Protein AF-A0AAW6C5Z3-F1 (afdb_monomer_lite)

InterPro domains:
  IPR025389 Domain of unknown function DUF4300 [PF14133] (13-186)

Radius of gyration: 16.17 Å; chains: 1; bounding box: 44×42×40 Å

Secondary structure (DSSP, 8-state):
----EEPTTSPEE----HHHHHHHHHGGGEE------TT-GGGHHHHHHHHH-GGGPPPHHHHHHHHHHH--EE-TT--SHHHHHHHHHHHHHHTT-EE-GGGSEEEEEEEEEETTTTEEEEEEEEEEEEETTEEEEEEE-STTSPEEEEEESSHHHHHHHHHT-GGG---TTSPPPEEEETTEE----

Structure (mmCIF, N/CA/C/O backbone):
data_AF-A0AAW6C5Z3-F1
#
_entry.id   AF-A0AAW6C5Z3-F1
#
loop_
_atom_site.group_PDB
_atom_site.id
_atom_site.type_symbol
_atom_site.label_atom_id
_atom_site.label_alt_id
_atom_site.label_comp_id
_atom_site.label_asym_id
_atom_site.label_entity_id
_atom_site.label_seq_id
_atom_site.pdbx_PDB_ins_code
_atom_site.Cartn_x
_atom_site.Cartn_y
_atom_site.Cartn_z
_atom_site.occupancy
_atom_site.B_iso_or_equiv
_atom_site.auth_seq_id
_atom_site.auth_comp_id
_atom_site.auth_asym_id
_atom_site.auth_atom_id
_atom_site.pdbx_PDB_model_num
ATOM 1 N N . MET A 1 1 ? 11.605 -12.089 -1.948 1.00 34.19 1 MET A N 1
ATOM 2 C CA . MET A 1 1 ? 10.875 -13.335 -2.285 1.00 34.19 1 MET A CA 1
ATOM 3 C C . MET A 1 1 ? 10.567 -13.298 -3.781 1.00 34.19 1 MET A C 1
ATOM 5 O O . MET A 1 1 ? 10.132 -12.259 -4.246 1.00 34.19 1 MET A O 1
ATOM 9 N N . LEU A 1 2 ? 10.910 -14.333 -4.555 1.00 31.52 2 LEU A N 1
ATOM 10 C CA . LEU A 1 2 ? 10.803 -14.324 -6.027 1.00 31.52 2 LEU A CA 1
ATOM 11 C C . LEU A 1 2 ? 9.349 -14.582 -6.479 1.00 31.52 2 LEU A C 1
ATOM 13 O O . LEU A 1 2 ? 8.741 -15.562 -6.054 1.00 31.52 2 LEU A O 1
ATOM 17 N N . PHE A 1 3 ? 8.815 -13.702 -7.333 1.00 48.19 3 PHE A N 1
ATOM 18 C CA . PHE A 1 3 ? 7.404 -13.585 -7.748 1.00 48.19 3 PHE A CA 1
ATOM 19 C C . PHE A 1 3 ? 7.011 -14.475 -8.941 1.00 48.19 3 PHE A C 1
ATOM 21 O O . PHE A 1 3 ? 6.231 -14.065 -9.796 1.00 48.19 3 PHE A O 1
ATOM 28 N N . TYR A 1 4 ? 7.557 -15.685 -9.046 1.00 48.38 4 TYR A N 1
ATOM 29 C CA . TYR A 1 4 ? 7.376 -16.490 -10.253 1.00 48.38 4 TYR A CA 1
ATOM 30 C C . TYR A 1 4 ? 6.632 -17.799 -9.995 1.00 48.38 4 TYR A C 1
ATOM 32 O O . TYR A 1 4 ? 7.053 -18.607 -9.166 1.00 48.38 4 TYR A O 1
ATOM 40 N N . ALA A 1 5 ? 5.584 -18.056 -10.780 1.00 50.91 5 ALA A N 1
ATOM 41 C CA . ALA A 1 5 ? 5.008 -19.388 -10.936 1.00 50.91 5 ALA A CA 1
ATOM 42 C C . ALA A 1 5 ? 5.581 -20.031 -12.209 1.00 50.91 5 ALA A C 1
ATOM 44 O O . ALA A 1 5 ? 5.455 -19.483 -13.301 1.00 50.91 5 ALA A O 1
ATOM 45 N N . CYS A 1 6 ? 6.247 -21.181 -12.093 1.00 41.44 6 CYS A N 1
ATOM 46 C CA . CYS A 1 6 ? 6.782 -21.895 -13.256 1.00 41.44 6 CYS A CA 1
ATOM 47 C C . CYS A 1 6 ? 5.654 -22.650 -13.974 1.00 41.44 6 CYS A C 1
ATOM 49 O O . CYS A 1 6 ? 4.976 -23.488 -13.374 1.00 41.44 6 CYS A O 1
ATOM 51 N N . ARG A 1 7 ? 5.447 -22.361 -15.259 1.00 51.62 7 ARG A N 1
ATOM 52 C CA . ARG A 1 7 ? 4.532 -23.096 -16.132 1.00 51.62 7 ARG A CA 1
ATOM 53 C C . ARG A 1 7 ? 5.116 -24.465 -16.505 1.00 51.62 7 ARG A C 1
ATOM 55 O O . ARG A 1 7 ? 6.333 -24.647 -16.491 1.00 51.62 7 ARG A O 1
ATOM 62 N N . PRO A 1 8 ? 4.272 -25.427 -16.925 1.00 50.41 8 PRO A N 1
ATOM 63 C CA . PRO A 1 8 ? 4.729 -26.743 -17.382 1.00 50.41 8 PRO A CA 1
ATOM 64 C C . PRO A 1 8 ? 5.705 -26.709 -18.570 1.00 50.41 8 PRO A C 1
ATOM 66 O O . PRO A 1 8 ? 6.411 -27.685 -18.804 1.00 50.41 8 PRO A O 1
ATOM 69 N N . ASP A 1 9 ? 5.742 -25.606 -19.322 1.00 58.41 9 ASP A N 1
ATOM 70 C CA . ASP A 1 9 ? 6.653 -25.375 -20.449 1.00 58.41 9 ASP A CA 1
ATOM 71 C C . ASP A 1 9 ? 7.983 -24.707 -20.044 1.00 58.41 9 ASP A C 1
ATOM 73 O O . ASP A 1 9 ? 8.810 -24.410 -20.905 1.00 58.41 9 ASP A O 1
ATOM 77 N N . GLY A 1 10 ? 8.211 -24.486 -18.744 1.00 48.78 10 GLY A N 1
ATOM 78 C CA . GLY A 1 10 ? 9.425 -23.864 -18.212 1.00 48.78 10 GLY A CA 1
ATOM 79 C C . GLY A 1 10 ? 9.441 -22.336 -18.288 1.00 48.78 10 GLY A C 1
ATOM 80 O O . GLY A 1 10 ? 10.454 -21.732 -17.936 1.00 48.78 10 GLY A O 1
ATOM 81 N N . THR A 1 11 ? 8.350 -21.701 -18.730 1.00 52.75 11 THR A N 1
ATOM 82 C CA . THR A 1 11 ? 8.198 -20.240 -18.686 1.00 52.75 11 THR A CA 1
ATOM 83 C C . THR A 1 11 ? 7.679 -19.787 -17.325 1.00 52.75 11 THR A C 1
ATOM 85 O O . THR A 1 11 ? 6.935 -20.503 -16.660 1.00 52.75 11 THR A O 1
ATOM 88 N N . PHE A 1 12 ? 8.055 -18.593 -16.877 1.00 52.66 12 PHE A N 1
ATOM 89 C CA . PHE A 1 12 ? 7.500 -18.030 -15.650 1.00 52.66 12 PHE A CA 1
ATOM 90 C C . PHE A 1 12 ? 6.230 -17.237 -15.968 1.00 52.66 12 PHE A C 1
ATOM 92 O O . PHE A 1 12 ? 6.230 -16.367 -16.838 1.00 52.66 12 PHE A O 1
ATOM 99 N N . PHE A 1 13 ? 5.132 -17.551 -15.282 1.00 53.09 13 PHE A N 1
ATOM 100 C CA . PHE A 1 13 ? 3.935 -16.727 -15.285 1.00 53.09 13 PHE A CA 1
ATOM 101 C C . PHE A 1 13 ? 4.070 -15.676 -14.190 1.00 53.09 13 PHE A C 1
ATOM 103 O O . PHE A 1 13 ? 4.275 -16.003 -13.019 1.00 53.09 13 PHE A O 1
ATOM 110 N N . MET A 1 14 ? 3.981 -14.416 -14.597 1.00 59.78 14 MET A N 1
ATOM 111 C CA . MET A 1 14 ? 3.874 -13.297 -13.675 1.00 59.78 14 MET A CA 1
ATOM 112 C C . MET A 1 14 ? 2.409 -13.224 -13.260 1.00 59.78 14 MET A C 1
ATOM 114 O O . MET A 1 14 ? 1.557 -12.807 -14.040 1.00 59.78 14 MET A O 1
ATOM 118 N N . GLU A 1 15 ? 2.092 -13.757 -12.084 1.00 61.22 15 GLU A N 1
ATOM 119 C CA . GLU A 1 15 ? 0.735 -13.697 -11.543 1.00 61.22 15 GLU A CA 1
ATOM 120 C C . GLU A 1 15 ? 0.423 -12.283 -11.052 1.00 61.22 15 GLU A C 1
ATOM 122 O O . GLU A 1 15 ? 1.316 -11.577 -10.581 1.00 61.22 15 GLU A O 1
ATOM 127 N N . ALA A 1 16 ? -0.849 -11.872 -11.127 1.00 64.00 16 ALA A N 1
ATOM 128 C CA . ALA A 1 16 ? -1.281 -10.653 -10.456 1.00 64.00 16 ALA A CA 1
ATOM 129 C C . ALA A 1 16 ? -0.922 -10.763 -8.971 1.00 64.00 16 ALA A C 1
ATOM 131 O O . ALA A 1 16 ? -1.349 -11.697 -8.288 1.00 64.00 16 ALA A O 1
ATOM 132 N N . ASN A 1 17 ? -0.108 -9.830 -8.491 1.00 84.00 17 ASN A N 1
ATOM 133 C CA . ASN A 1 17 ? 0.257 -9.732 -7.086 1.00 84.00 17 ASN A CA 1
ATOM 134 C C . ASN A 1 17 ? -0.819 -8.950 -6.307 1.00 84.00 17 ASN A C 1
ATOM 136 O O . ASN A 1 17 ? -1.852 -8.554 -6.858 1.00 84.00 17 ASN A O 1
ATOM 140 N N . CYS A 1 18 ? -0.597 -8.750 -5.009 1.00 92.81 18 CYS A N 1
ATOM 141 C CA . CYS A 1 18 ? -1.536 -8.047 -4.135 1.00 92.81 18 CYS A CA 1
ATOM 142 C C . CYS A 1 18 ? -1.828 -6.613 -4.606 1.00 92.81 18 CYS A C 1
ATOM 144 O O . CYS A 1 18 ? -2.999 -6.253 -4.717 1.00 92.81 18 CYS A O 1
ATOM 146 N N . ARG A 1 19 ? -0.797 -5.841 -4.974 1.00 95.25 19 ARG A N 1
ATOM 147 C CA . ARG A 1 19 ? -0.908 -4.444 -5.428 1.00 95.25 19 ARG A CA 1
ATOM 148 C C . ARG A 1 19 ? -1.741 -4.305 -6.690 1.00 95.25 19 ARG A C 1
ATOM 150 O O . ARG A 1 19 ? -2.726 -3.568 -6.698 1.00 95.25 19 ARG A O 1
ATOM 157 N N . LEU A 1 20 ? -1.408 -5.060 -7.736 1.00 93.25 20 LEU A N 1
ATOM 158 C CA . LEU A 1 20 ? -2.157 -5.020 -8.991 1.00 93.25 20 LEU A CA 1
ATOM 159 C C . LEU A 1 20 ? -3.612 -5.468 -8.795 1.00 93.25 20 LEU A C 1
ATOM 161 O O . LEU A 1 20 ? -4.528 -4.851 -9.333 1.00 93.25 20 LEU A O 1
ATOM 165 N N . THR A 1 21 ? -3.834 -6.506 -7.985 1.00 92.56 21 THR A N 1
ATOM 166 C CA . THR A 1 21 ? -5.186 -6.989 -7.664 1.00 92.56 21 THR A CA 1
ATOM 167 C C . THR A 1 21 ? -6.008 -5.913 -6.955 1.00 92.56 21 THR A C 1
ATOM 169 O O . THR A 1 21 ? -7.127 -5.627 -7.379 1.00 92.56 21 THR A O 1
ATOM 172 N N . ALA A 1 22 ? -5.460 -5.295 -5.905 1.00 95.94 22 ALA A N 1
ATOM 173 C CA . ALA A 1 22 ? -6.145 -4.251 -5.150 1.00 95.94 22 ALA A CA 1
ATOM 174 C C . ALA A 1 22 ? -6.438 -3.023 -6.025 1.00 95.94 22 ALA A C 1
ATOM 176 O O . ALA A 1 22 ? -7.562 -2.522 -6.024 1.00 95.94 22 ALA A O 1
ATOM 177 N N . PHE A 1 23 ? -5.475 -2.597 -6.847 1.00 96.38 23 PHE A N 1
ATOM 178 C CA . PHE A 1 23 ? -5.666 -1.479 -7.768 1.00 96.38 23 PHE A CA 1
ATOM 179 C C . PHE A 1 23 ? -6.773 -1.743 -8.785 1.00 96.38 23 PHE A C 1
ATOM 181 O O . PHE A 1 23 ? -7.656 -0.911 -8.960 1.00 96.38 23 PHE A O 1
ATOM 188 N N . LEU A 1 24 ? -6.780 -2.913 -9.429 1.00 93.94 24 LEU A N 1
ATOM 189 C CA . LEU A 1 24 ? -7.814 -3.257 -10.408 1.00 93.94 24 LEU A CA 1
ATOM 190 C C . LEU A 1 24 ? -9.223 -3.273 -9.796 1.00 93.94 24 LEU A C 1
ATOM 192 O O . LEU A 1 24 ? -10.178 -2.924 -10.487 1.00 93.94 24 LEU A O 1
ATOM 196 N N . LEU A 1 25 ? -9.352 -3.643 -8.518 1.00 94.00 25 LEU A N 1
ATOM 197 C CA . LEU A 1 25 ? -10.618 -3.608 -7.779 1.00 94.00 25 LEU A CA 1
ATOM 198 C C . LEU A 1 25 ? -11.034 -2.184 -7.370 1.00 94.00 25 LEU A C 1
ATOM 200 O O . LEU A 1 25 ? -12.227 -1.890 -7.332 1.00 94.00 25 LEU A O 1
ATOM 204 N N . MET A 1 26 ? -10.070 -1.307 -7.072 1.00 95.00 26 MET A N 1
ATOM 205 C CA . MET A 1 26 ? -10.315 0.024 -6.499 1.00 95.00 26 MET A CA 1
ATOM 206 C C . MET A 1 26 ? -10.271 1.176 -7.505 1.00 95.00 26 MET A C 1
ATOM 208 O O . MET A 1 26 ? -10.759 2.254 -7.182 1.00 95.00 26 MET A O 1
ATOM 212 N N . ARG A 1 27 ? -9.706 0.993 -8.706 1.00 92.81 27 ARG A N 1
ATOM 213 C CA . ARG A 1 27 ? -9.362 2.096 -9.628 1.00 92.81 27 ARG A CA 1
ATOM 214 C C . ARG A 1 27 ? -10.513 3.053 -9.958 1.00 92.81 27 ARG A C 1
ATOM 216 O O . ARG A 1 27 ? -10.281 4.238 -10.128 1.00 92.81 27 ARG A O 1
ATOM 223 N N . ASP A 1 28 ? -11.757 2.573 -9.995 1.00 92.19 28 ASP A N 1
ATOM 224 C CA . ASP A 1 28 ? -12.937 3.409 -10.287 1.00 92.19 28 ASP A CA 1
ATOM 225 C C . ASP A 1 28 ? -13.394 4.255 -9.073 1.00 92.19 28 ASP A C 1
ATOM 227 O O . ASP A 1 28 ? -14.410 4.959 -9.120 1.00 92.19 28 ASP A O 1
ATOM 231 N N . GLN A 1 29 ? -12.697 4.124 -7.946 1.00 92.12 29 GLN A N 1
ATOM 232 C CA . GLN A 1 29 ? -12.939 4.802 -6.669 1.00 92.12 29 GLN A CA 1
ATOM 233 C C . GLN A 1 29 ? -11.689 5.530 -6.169 1.00 92.12 29 GLN A C 1
ATOM 235 O O . GLN A 1 29 ? -11.739 6.153 -5.113 1.00 92.12 29 GLN A O 1
ATOM 240 N N . LEU A 1 30 ? -10.581 5.436 -6.903 1.00 94.44 30 LEU A N 1
ATOM 241 C CA . LEU A 1 30 ? -9.285 5.957 -6.507 1.00 94.44 30 LEU A CA 1
ATOM 242 C C . LEU A 1 30 ? -8.876 7.087 -7.449 1.00 94.44 30 LEU A C 1
ATOM 244 O O . LEU A 1 30 ? -9.019 6.980 -8.665 1.00 94.44 30 LEU A O 1
ATOM 248 N N . GLN A 1 31 ? -8.369 8.170 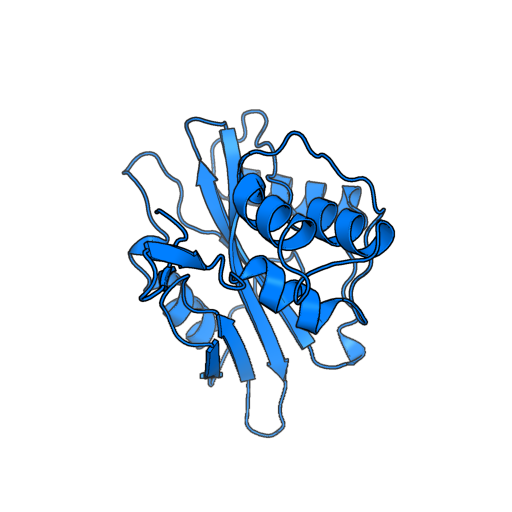-6.877 1.00 94.75 31 GLN A N 1
ATOM 249 C CA . GLN A 1 31 ? -7.764 9.274 -7.612 1.00 94.75 31 GLN A CA 1
ATOM 250 C C . GLN A 1 31 ? -6.356 9.505 -7.089 1.00 94.75 31 GLN A C 1
ATOM 252 O O . GLN A 1 31 ? -6.112 9.357 -5.893 1.00 94.75 31 GLN A O 1
ATOM 257 N N . THR A 1 32 ? -5.452 9.883 -7.987 1.00 96.56 32 THR A N 1
ATOM 258 C CA . THR A 1 32 ? -4.102 10.336 -7.649 1.00 96.56 32 THR A CA 1
ATOM 259 C C . THR A 1 32 ? -3.765 11.583 -8.468 1.00 96.56 32 THR A C 1
ATOM 261 O O . THR A 1 32 ? -4.509 11.971 -9.373 1.00 96.56 32 THR A O 1
ATOM 264 N N . CYS A 1 33 ? -2.635 12.229 -8.181 1.00 95.94 33 CYS A N 1
ATOM 265 C CA . CYS A 1 33 ? -2.107 13.290 -9.039 1.00 95.94 33 CYS A CA 1
ATOM 266 C C . CYS A 1 33 ? -1.459 12.768 -10.340 1.00 95.94 33 CYS A C 1
ATOM 268 O O . CYS A 1 33 ? -1.094 13.578 -11.195 1.00 95.94 33 CYS A O 1
ATOM 270 N N . GLY A 1 34 ? -1.311 11.446 -10.501 1.00 91.25 34 GLY A N 1
ATOM 271 C CA . GLY A 1 34 ? -0.786 10.794 -11.702 1.00 91.25 34 GLY A CA 1
ATOM 272 C C . GLY A 1 34 ? 0.698 11.062 -11.971 1.00 91.25 34 GLY A C 1
ATOM 273 O O . GLY A 1 34 ? 1.168 10.866 -13.094 1.00 91.25 34 GLY A O 1
ATOM 274 N N . THR A 1 35 ? 1.452 11.555 -10.982 1.00 89.06 35 THR A N 1
ATOM 275 C CA . THR A 1 35 ? 2.900 11.752 -11.108 1.00 89.06 35 THR A CA 1
ATOM 276 C C . THR A 1 35 ? 3.618 10.453 -10.768 1.00 89.06 35 THR A C 1
ATOM 278 O O . THR A 1 35 ? 3.844 10.142 -9.597 1.00 89.06 35 THR A O 1
ATOM 281 N N . ALA A 1 36 ? 3.937 9.673 -11.795 1.00 82.44 36 ALA A N 1
ATOM 282 C CA . ALA A 1 36 ? 4.651 8.412 -11.650 1.00 82.44 36 ALA A CA 1
ATOM 283 C C . ALA A 1 36 ? 6.157 8.641 -11.441 1.00 82.44 36 ALA A C 1
ATOM 285 O O . ALA A 1 36 ? 6.805 9.254 -12.294 1.00 82.44 36 ALA A O 1
ATOM 286 N N . ASP A 1 37 ? 6.722 8.108 -10.354 1.00 90.00 37 ASP A N 1
ATOM 287 C CA . ASP A 1 37 ? 8.167 7.903 -10.232 1.00 90.00 37 ASP A CA 1
ATOM 288 C C . ASP A 1 37 ? 8.516 6.470 -10.658 1.00 90.00 37 ASP A C 1
ATOM 290 O O . ASP A 1 37 ? 8.309 5.503 -9.923 1.00 90.00 37 ASP A O 1
ATOM 294 N N . GLU A 1 38 ? 9.040 6.327 -11.876 1.00 88.56 38 GLU A N 1
ATOM 295 C CA . GLU A 1 38 ? 9.422 5.023 -12.436 1.00 88.56 38 GLU A CA 1
ATOM 296 C C . GLU A 1 38 ? 10.772 4.499 -11.921 1.00 88.56 38 GLU A C 1
ATOM 298 O O . GLU A 1 38 ? 11.183 3.401 -12.295 1.00 88.56 38 GLU A O 1
ATOM 303 N N . SER A 1 39 ? 11.491 5.264 -11.092 1.00 90.25 39 SER A N 1
ATOM 304 C CA . SER A 1 39 ? 12.789 4.838 -10.555 1.00 90.25 39 SER A CA 1
ATOM 305 C C . SER A 1 39 ? 12.679 3.871 -9.370 1.00 90.25 39 SER A C 1
ATOM 307 O O . SER A 1 39 ? 13.679 3.275 -8.964 1.00 90.25 39 SER A O 1
ATOM 309 N N . ASP A 1 40 ? 11.467 3.675 -8.847 1.00 90.75 40 ASP A N 1
ATOM 310 C CA . ASP A 1 40 ? 11.194 2.809 -7.709 1.00 90.75 40 ASP A CA 1
ATOM 311 C C . ASP A 1 40 ? 11.327 1.316 -8.049 1.00 90.75 40 ASP A C 1
ATOM 313 O O . ASP A 1 40 ? 10.503 0.702 -8.736 1.00 90.75 40 ASP A O 1
ATOM 317 N N . THR A 1 41 ? 12.367 0.699 -7.496 1.00 91.88 41 THR A N 1
ATOM 318 C CA . THR A 1 41 ? 12.686 -0.713 -7.707 1.00 91.88 41 THR A CA 1
ATOM 319 C C . THR A 1 41 ? 11.711 -1.664 -7.008 1.00 91.88 41 THR A C 1
ATOM 321 O O . THR A 1 41 ? 11.619 -2.827 -7.412 1.00 91.88 41 THR A O 1
ATOM 324 N N . TYR A 1 42 ? 10.929 -1.200 -6.024 1.00 92.69 42 TYR A N 1
ATOM 325 C CA . TYR A 1 42 ? 9.932 -2.020 -5.327 1.00 92.69 42 TYR A CA 1
ATOM 326 C C . TYR A 1 42 ? 8.735 -2.383 -6.202 1.00 92.69 42 TYR A C 1
ATOM 328 O O . TYR A 1 42 ? 8.052 -3.368 -5.903 1.00 92.69 42 TYR A O 1
ATOM 336 N N . LEU A 1 43 ? 8.499 -1.626 -7.278 1.00 93.44 43 LEU A N 1
ATOM 337 C CA . LEU A 1 43 ? 7.421 -1.855 -8.241 1.00 93.44 43 LEU A CA 1
ATOM 338 C C . LEU A 1 43 ? 7.877 -2.598 -9.499 1.00 93.44 43 LEU A C 1
ATOM 340 O O . LEU A 1 43 ? 7.052 -2.893 -10.358 1.00 93.44 43 LEU A O 1
ATOM 344 N N . MET A 1 44 ? 9.166 -2.931 -9.628 1.00 91.06 44 MET A N 1
ATOM 345 C CA . MET A 1 44 ? 9.741 -3.493 -10.859 1.00 91.06 44 MET A CA 1
ATOM 346 C C . MET A 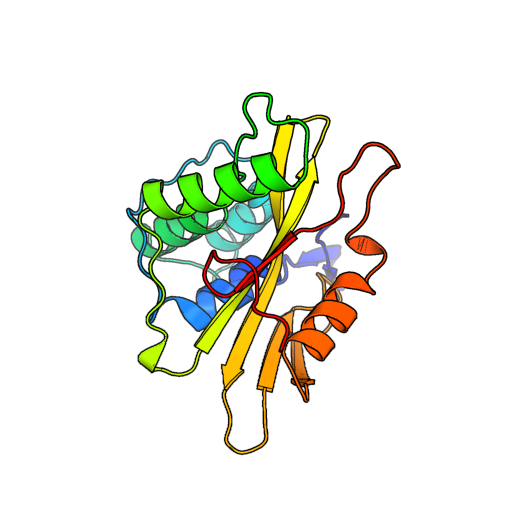1 44 ? 8.935 -4.680 -11.416 1.00 91.06 44 MET A C 1
ATOM 348 O O . MET A 1 44 ? 8.637 -4.712 -12.608 1.00 91.06 44 MET A O 1
ATOM 352 N N . PHE A 1 45 ? 8.542 -5.630 -10.561 1.00 87.44 45 PHE A N 1
ATOM 353 C CA . PHE A 1 45 ? 7.768 -6.801 -10.989 1.00 87.44 45 PHE A CA 1
ATOM 354 C C . PHE A 1 45 ? 6.314 -6.463 -11.339 1.00 87.44 45 PHE A C 1
ATOM 356 O O . PHE A 1 45 ? 5.747 -7.067 -12.248 1.00 87.44 45 PHE A O 1
ATOM 363 N N . ASP A 1 46 ? 5.703 -5.504 -10.643 1.00 91.12 46 ASP A N 1
ATOM 364 C CA . ASP A 1 46 ? 4.359 -5.012 -10.948 1.00 91.12 46 ASP A CA 1
ATOM 365 C C . ASP A 1 46 ? 4.330 -4.359 -12.331 1.00 91.12 46 ASP A C 1
ATOM 367 O O . ASP A 1 46 ? 3.474 -4.674 -13.157 1.00 91.12 46 ASP A O 1
ATOM 371 N N . ILE A 1 47 ? 5.302 -3.485 -12.592 1.00 92.44 47 ILE A N 1
ATOM 372 C CA . ILE A 1 47 ? 5.420 -2.744 -13.845 1.00 92.44 47 ILE A CA 1
ATOM 373 C C . ILE A 1 47 ? 5.743 -3.675 -15.004 1.00 92.44 47 ILE A C 1
ATOM 375 O O . ILE A 1 47 ? 5.090 -3.603 -16.041 1.00 92.44 47 ILE A O 1
ATOM 379 N N . GLU A 1 48 ? 6.670 -4.614 -14.821 1.00 90.12 48 GLU A N 1
ATOM 380 C CA . GLU A 1 48 ? 6.945 -5.621 -15.841 1.00 90.12 48 GLU A CA 1
ATOM 381 C C . GLU A 1 48 ? 5.692 -6.470 -16.138 1.00 90.12 48 GLU A C 1
ATOM 383 O O . GLU A 1 48 ? 5.423 -6.777 -17.301 1.00 90.12 48 GLU A O 1
ATOM 388 N N . ALA A 1 49 ? 4.869 -6.803 -15.134 1.00 88.75 49 ALA A N 1
ATOM 389 C CA . ALA A 1 49 ? 3.614 -7.525 -15.353 1.00 88.75 49 ALA A CA 1
ATOM 390 C C . ALA A 1 49 ? 2.596 -6.691 -16.145 1.00 88.75 49 ALA A C 1
ATOM 392 O O . ALA A 1 49 ? 2.007 -7.209 -17.095 1.00 88.75 49 ALA A O 1
ATOM 393 N N . ILE A 1 50 ? 2.423 -5.414 -15.794 1.00 91.69 50 ILE A N 1
ATOM 394 C CA . ILE A 1 50 ? 1.542 -4.469 -16.501 1.00 91.69 50 ILE A CA 1
ATOM 395 C C . ILE A 1 50 ? 1.986 -4.290 -17.962 1.00 91.69 50 ILE A C 1
ATOM 397 O O . ILE A 1 50 ? 1.150 -4.286 -18.868 1.00 91.69 50 ILE A O 1
ATOM 401 N N . ASP A 1 51 ? 3.293 -4.182 -18.203 1.00 91.06 51 ASP A N 1
ATOM 402 C CA . ASP A 1 51 ? 3.844 -3.860 -19.521 1.00 91.06 51 ASP A CA 1
ATOM 403 C C . ASP A 1 51 ? 3.900 -5.086 -20.455 1.00 91.06 51 ASP A C 1
ATOM 405 O O . ASP A 1 51 ? 3.804 -4.944 -21.678 1.00 91.06 51 ASP A O 1
ATOM 409 N N . THR A 1 52 ? 4.024 -6.303 -19.908 1.00 89.00 52 THR A N 1
ATOM 410 C CA . THR A 1 52 ? 4.245 -7.527 -20.707 1.00 89.00 52 THR A CA 1
ATOM 411 C C . THR A 1 52 ? 3.048 -8.476 -20.783 1.00 89.00 52 THR A C 1
ATOM 413 O O . THR A 1 52 ? 2.931 -9.208 -21.771 1.00 89.00 52 THR A O 1
ATOM 416 N N . GLN A 1 53 ? 2.142 -8.479 -19.797 1.00 86.38 53 GLN A N 1
ATOM 417 C CA . GLN A 1 53 ? 0.995 -9.394 -19.764 1.00 86.38 53 GLN A CA 1
ATOM 418 C C . GLN A 1 53 ? -0.269 -8.697 -20.260 1.00 86.38 53 GLN A C 1
ATOM 420 O O . GLN A 1 53 ? -0.742 -7.725 -19.674 1.00 86.38 53 GLN A O 1
ATOM 425 N N . LYS A 1 54 ? -0.867 -9.230 -21.328 1.00 87.56 54 LYS A N 1
ATOM 426 C CA . LYS A 1 54 ? -2.036 -8.630 -21.987 1.00 87.56 54 LYS A CA 1
ATOM 427 C C . LYS A 1 54 ? -3.226 -8.453 -21.039 1.00 87.56 54 LYS A C 1
ATOM 429 O O . LYS A 1 54 ? -3.977 -7.493 -21.169 1.00 87.56 54 LYS A O 1
ATOM 434 N N . GLU A 1 55 ? -3.405 -9.381 -20.110 1.00 84.81 55 GLU A N 1
ATOM 435 C CA . GLU A 1 55 ? -4.488 -9.400 -19.128 1.00 84.81 55 GLU A CA 1
ATOM 436 C C . GLU A 1 55 ? -4.379 -8.272 -18.092 1.00 84.81 55 GLU A C 1
ATOM 438 O O . GLU A 1 55 ? -5.386 -7.908 -17.487 1.00 84.81 55 GLU A O 1
ATOM 443 N N . TYR A 1 56 ? -3.180 -7.715 -17.904 1.00 87.75 56 TYR A N 1
ATOM 444 C CA . TYR A 1 56 ? -2.874 -6.699 -16.893 1.00 87.75 56 TYR A CA 1
ATOM 445 C C . TYR A 1 56 ? -2.540 -5.332 -17.485 1.00 87.75 56 TYR A C 1
ATOM 447 O O . TYR A 1 56 ? -2.247 -4.402 -16.736 1.00 87.75 56 TYR A O 1
ATOM 455 N N . GLN A 1 57 ? -2.604 -5.193 -18.811 1.00 91.81 57 GLN A N 1
ATOM 456 C CA . GLN A 1 57 ? -2.327 -3.928 -19.479 1.00 91.81 57 GLN A CA 1
ATOM 457 C C . GLN A 1 57 ? -3.256 -2.826 -18.969 1.00 91.81 57 GLN A C 1
ATOM 459 O O . GLN A 1 57 ? -4.486 -2.932 -19.020 1.00 91.81 57 GLN A O 1
ATOM 464 N N . LEU A 1 58 ? -2.638 -1.744 -18.510 1.00 94.12 58 LEU A N 1
ATOM 465 C CA . LEU A 1 58 ? -3.305 -0.525 -18.080 1.00 94.12 58 LEU A CA 1
ATOM 466 C C . LEU A 1 58 ? -3.169 0.551 -19.164 1.00 94.12 58 LEU A C 1
ATOM 468 O O . LEU A 1 58 ? -2.232 0.536 -19.964 1.00 94.12 58 LEU A O 1
ATOM 472 N N . SER A 1 59 ? -4.101 1.509 -19.189 1.00 95.56 59 SER A N 1
ATOM 473 C CA . SER A 1 59 ? -3.859 2.758 -19.919 1.00 95.56 59 SER A CA 1
ATOM 474 C C . SER A 1 59 ? -2.665 3.488 -19.297 1.00 95.56 59 SER A C 1
ATOM 476 O O . SER A 1 59 ? -2.326 3.253 -18.139 1.00 95.56 59 SER A O 1
ATOM 478 N N . SER A 1 60 ? -2.040 4.405 -20.037 1.00 94.50 60 SER A N 1
ATOM 479 C CA . SER A 1 60 ? -0.930 5.201 -19.496 1.00 94.50 60 SER A CA 1
ATOM 480 C C . SER A 1 60 ? -1.328 5.981 -18.237 1.00 94.50 60 SER A C 1
ATOM 482 O O . SER A 1 60 ? -0.532 6.075 -17.313 1.00 94.50 60 SER A O 1
ATOM 484 N N . GLU A 1 61 ? -2.568 6.472 -18.180 1.00 95.62 61 GLU A N 1
ATOM 485 C CA . GLU A 1 61 ? -3.141 7.156 -17.012 1.00 95.62 61 GLU A CA 1
ATOM 486 C C . GLU A 1 61 ? -3.275 6.200 -15.819 1.00 95.62 61 GLU A C 1
ATOM 488 O O . GLU A 1 61 ? -2.697 6.450 -14.769 1.00 95.62 61 GLU A O 1
ATOM 493 N N . ALA A 1 62 ? -3.921 5.043 -16.005 1.00 96.12 62 ALA A N 1
ATOM 494 C CA . ALA A 1 62 ? -4.097 4.070 -14.928 1.00 96.12 62 ALA A CA 1
ATOM 495 C C . ALA A 1 62 ? -2.763 3.464 -14.458 1.00 96.12 62 ALA A C 1
ATOM 497 O O . ALA A 1 62 ? -2.609 3.137 -13.286 1.00 96.12 62 ALA A O 1
ATOM 498 N N . ARG A 1 63 ? -1.780 3.317 -15.355 1.00 96.12 63 ARG A N 1
ATOM 499 C CA . ARG A 1 63 ? -0.419 2.907 -14.988 1.00 96.12 63 ARG A CA 1
ATOM 500 C C . ARG A 1 63 ? 0.266 3.978 -14.140 1.00 96.12 63 ARG A C 1
ATOM 502 O O . ARG A 1 63 ? 0.947 3.628 -13.183 1.00 96.12 63 ARG A O 1
ATOM 509 N N . ALA A 1 64 ? 0.083 5.257 -14.469 1.00 96.94 64 ALA A N 1
ATOM 510 C CA . ALA A 1 64 ? 0.621 6.347 -13.668 1.00 96.94 64 ALA A CA 1
ATOM 511 C C . ALA A 1 64 ? -0.032 6.397 -12.280 1.00 96.94 64 ALA A C 1
ATOM 513 O O . ALA A 1 64 ? 0.689 6.442 -11.291 1.00 96.94 64 ALA A O 1
ATOM 514 N N . ASP A 1 65 ? -1.360 6.264 -12.201 1.00 97.69 65 ASP A N 1
ATOM 515 C CA . ASP A 1 65 ? -2.084 6.171 -10.928 1.00 97.69 65 ASP A CA 1
ATOM 516 C C . ASP A 1 65 ? -1.607 4.986 -10.075 1.00 97.69 65 ASP A C 1
ATOM 518 O O . ASP A 1 65 ? -1.416 5.125 -8.867 1.00 97.69 65 ASP A O 1
ATOM 522 N N . PHE A 1 66 ? -1.368 3.825 -10.698 1.00 97.56 66 PHE A N 1
ATOM 523 C CA . PHE A 1 66 ? -0.820 2.650 -10.018 1.00 97.56 66 PHE A CA 1
ATOM 524 C C . PHE A 1 66 ? 0.555 2.936 -9.399 1.00 97.56 66 PHE A C 1
ATOM 526 O O . PHE A 1 66 ? 0.788 2.610 -8.234 1.00 97.56 66 PHE A O 1
ATOM 533 N N . ILE A 1 67 ? 1.459 3.547 -10.173 1.00 97.44 67 ILE A N 1
ATOM 534 C CA . ILE A 1 67 ? 2.810 3.893 -9.712 1.00 97.44 67 ILE A CA 1
ATOM 535 C C . ILE A 1 67 ? 2.728 4.912 -8.575 1.00 97.44 67 ILE A C 1
ATOM 537 O O . ILE A 1 67 ? 3.293 4.682 -7.509 1.00 97.44 67 ILE A O 1
ATOM 541 N N . THR A 1 68 ? 1.965 5.991 -8.766 1.00 97.81 68 THR A N 1
ATOM 542 C CA . THR A 1 68 ? 1.782 7.042 -7.762 1.00 97.81 68 THR A CA 1
ATOM 543 C C . THR A 1 68 ? 1.240 6.483 -6.446 1.00 97.81 68 THR A C 1
ATOM 545 O O . THR A 1 68 ? 1.746 6.844 -5.386 1.00 97.81 68 THR A O 1
ATOM 548 N N . LEU A 1 69 ? 0.262 5.573 -6.491 1.00 98.00 69 LEU A N 1
ATOM 549 C CA . LEU A 1 69 ? -0.290 4.934 -5.296 1.00 98.00 69 LEU A CA 1
ATOM 550 C C . LEU A 1 69 ? 0.775 4.135 -4.531 1.00 98.00 69 LEU A C 1
ATOM 552 O O . LEU A 1 69 ? 0.965 4.348 -3.334 1.00 98.00 69 LEU A O 1
ATOM 556 N N . PHE A 1 70 ? 1.494 3.245 -5.220 1.00 97.81 70 PHE A N 1
ATOM 557 C CA . PHE A 1 70 ? 2.350 2.254 -4.562 1.00 97.81 70 PHE A CA 1
ATOM 558 C C . PHE A 1 70 ? 3.830 2.612 -4.463 1.00 97.81 70 PHE A C 1
ATOM 560 O O . PHE A 1 70 ? 4.583 1.817 -3.893 1.00 97.81 70 PHE A O 1
ATOM 567 N N . ASN A 1 71 ? 4.258 3.774 -4.966 1.00 97.31 71 ASN A N 1
ATOM 568 C CA . ASN A 1 71 ? 5.649 4.188 -4.842 1.00 97.31 71 ASN A CA 1
ATOM 569 C C . ASN A 1 71 ? 6.114 4.130 -3.378 1.00 97.31 71 ASN A C 1
ATOM 571 O O . ASN A 1 71 ? 5.410 4.574 -2.463 1.00 97.31 71 ASN A O 1
ATOM 575 N N . ALA A 1 72 ? 7.322 3.630 -3.148 1.00 97.56 72 ALA A N 1
ATOM 576 C CA . ALA A 1 72 ? 7.959 3.650 -1.846 1.00 97.56 72 ALA A CA 1
ATOM 577 C C . ALA A 1 72 ? 8.022 5.086 -1.299 1.00 97.56 72 ALA A C 1
ATOM 579 O O . ALA A 1 72 ? 8.103 6.066 -2.041 1.00 97.56 72 ALA A O 1
ATOM 580 N N . VAL A 1 73 ? 7.925 5.214 0.017 1.00 97.94 73 VAL A N 1
ATOM 581 C CA . VAL A 1 73 ? 7.950 6.482 0.741 1.00 97.94 73 VAL A CA 1
ATOM 582 C C . VAL A 1 73 ? 9.342 6.656 1.345 1.00 97.94 73 VAL A C 1
ATOM 584 O O . VAL A 1 73 ? 9.699 5.885 2.244 1.00 97.94 73 VAL A O 1
ATOM 587 N N . PRO A 1 74 ? 10.137 7.638 0.885 1.00 97.12 74 PRO A N 1
ATOM 588 C CA . PRO A 1 74 ? 11.403 7.987 1.516 1.00 97.12 74 PRO A CA 1
ATOM 589 C C . PRO A 1 74 ? 11.205 8.422 2.969 1.00 97.12 74 PRO A C 1
ATOM 591 O O . PRO A 1 74 ? 10.293 9.183 3.286 1.00 97.12 74 PRO A O 1
ATOM 594 N N . LEU A 1 75 ? 12.067 7.942 3.866 1.00 97.12 75 LEU A N 1
ATOM 595 C CA . LEU A 1 75 ? 11.979 8.260 5.294 1.00 97.12 75 LEU A CA 1
ATOM 596 C C . LEU A 1 75 ? 12.779 9.503 5.690 1.00 97.12 75 LEU A C 1
ATOM 598 O O . LEU A 1 75 ? 12.513 10.086 6.736 1.00 97.12 75 LEU A O 1
ATOM 602 N N . GLU A 1 76 ? 13.754 9.906 4.872 1.00 92.94 76 GLU A N 1
ATOM 603 C CA . GLU A 1 76 ? 14.535 11.145 5.038 1.00 92.94 76 GLU A CA 1
ATOM 604 C C . GLU A 1 76 ? 15.110 11.362 6.454 1.00 92.94 76 GLU A C 1
ATOM 606 O O . GLU A 1 76 ? 15.175 12.478 6.966 1.00 92.94 76 GLU A O 1
ATOM 611 N N . GLY A 1 77 ? 15.551 10.282 7.105 1.00 88.38 77 GLY A N 1
ATOM 612 C CA . GLY A 1 77 ? 16.131 10.335 8.450 1.00 88.38 77 GLY A CA 1
ATOM 613 C C . GLY A 1 77 ? 15.126 10.229 9.599 1.00 88.38 77 GLY A C 1
ATOM 614 O O . GLY A 1 77 ? 15.542 10.344 10.752 1.00 88.38 77 GLY A O 1
ATOM 615 N N . ALA A 1 78 ? 13.845 9.971 9.314 1.00 95.94 78 ALA A N 1
ATOM 616 C CA . ALA A 1 78 ? 12.894 9.483 10.308 1.00 95.94 78 ALA A CA 1
ATOM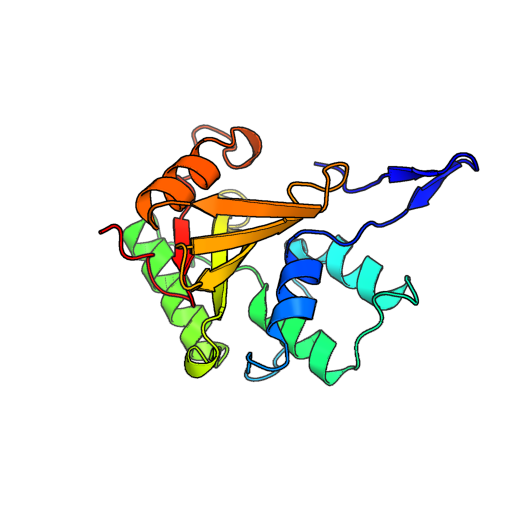 617 C C . ALA A 1 78 ? 13.425 8.195 10.963 1.00 95.94 78 ALA A C 1
ATOM 619 O O . ALA A 1 78 ? 13.955 7.317 10.280 1.00 95.94 78 ALA A O 1
ATOM 620 N N . ALA A 1 79 ? 13.324 8.110 12.289 1.00 93.44 79 ALA A N 1
ATOM 621 C CA . ALA A 1 79 ? 13.996 7.083 13.086 1.00 93.44 79 ALA A CA 1
ATOM 622 C C . ALA A 1 79 ? 13.039 6.138 13.823 1.00 93.44 79 ALA A C 1
ATOM 624 O O . ALA A 1 79 ? 13.446 5.059 14.256 1.00 93.44 79 ALA A O 1
ATOM 625 N N . ASN A 1 80 ? 11.788 6.549 14.031 1.00 95.88 80 ASN A N 1
ATOM 626 C CA . ASN A 1 80 ? 10.805 5.790 14.800 1.00 95.88 80 ASN A CA 1
ATOM 627 C C . ASN A 1 80 ? 9.472 5.650 14.054 1.00 95.88 80 ASN A C 1
ATOM 629 O O . ASN A 1 80 ? 9.203 6.327 13.066 1.00 95.88 80 ASN A O 1
ATOM 633 N N . GLN A 1 81 ? 8.618 4.747 14.537 1.00 95.38 81 GLN A N 1
ATOM 634 C CA . GLN A 1 81 ? 7.383 4.377 13.846 1.00 95.38 81 GLN A CA 1
ATOM 635 C C . GLN A 1 81 ? 6.398 5.548 13.676 1.00 95.38 81 GLN A C 1
ATOM 637 O O . GLN A 1 81 ? 5.715 5.603 12.657 1.00 95.38 81 GLN A O 1
ATOM 642 N N . GLU A 1 82 ? 6.351 6.487 14.626 1.00 96.75 82 GLU A N 1
ATOM 643 C CA . GLU A 1 82 ? 5.506 7.689 14.549 1.00 96.75 82 GLU A CA 1
ATOM 644 C C . GLU A 1 82 ? 5.968 8.622 13.422 1.00 96.75 82 GLU A C 1
ATOM 646 O O . GLU A 1 82 ? 5.164 9.055 12.598 1.00 96.75 82 GLU A O 1
ATOM 651 N N . GLU A 1 83 ? 7.275 8.863 13.313 1.00 97.88 83 GLU A N 1
ATOM 652 C CA . GLU A 1 83 ? 7.842 9.660 12.222 1.00 97.88 83 GLU A CA 1
ATOM 653 C C . GLU A 1 83 ? 7.667 8.973 10.857 1.00 97.88 83 GLU A C 1
ATOM 655 O O . GLU A 1 83 ? 7.386 9.642 9.864 1.00 97.88 83 GLU A O 1
ATOM 660 N N . HIS A 1 84 ? 7.776 7.639 10.794 1.00 98.06 84 HIS A N 1
ATOM 661 C CA . HIS A 1 84 ? 7.538 6.887 9.555 1.00 98.06 84 HIS A CA 1
ATOM 662 C C . HIS A 1 84 ? 6.075 7.002 9.116 1.00 98.06 84 HIS A C 1
ATOM 664 O O . HIS A 1 84 ? 5.808 7.178 7.930 1.00 98.06 84 HIS A O 1
ATOM 670 N N . LEU A 1 85 ? 5.130 6.920 10.059 1.00 98.00 85 LEU A N 1
ATOM 671 C CA . LEU A 1 85 ? 3.712 7.134 9.779 1.00 98.00 85 LEU A CA 1
ATOM 672 C C . LEU A 1 85 ? 3.473 8.543 9.229 1.00 98.00 85 LEU A C 1
ATOM 674 O O . LEU A 1 85 ? 2.832 8.677 8.192 1.00 98.00 85 LEU A O 1
ATOM 678 N N . ALA A 1 86 ? 4.043 9.572 9.861 1.00 97.88 86 ALA A N 1
ATOM 679 C CA . ALA A 1 86 ? 3.909 10.950 9.395 1.00 97.88 86 ALA A CA 1
ATOM 680 C C . ALA A 1 86 ? 4.424 11.132 7.955 1.00 97.88 86 ALA A C 1
ATOM 682 O O . ALA A 1 86 ? 3.772 11.800 7.156 1.00 97.88 86 ALA A O 1
ATOM 683 N N . ARG A 1 87 ? 5.547 10.489 7.594 1.00 98.31 87 ARG A N 1
ATOM 684 C CA . ARG A 1 87 ? 6.062 10.473 6.212 1.00 98.31 87 ARG A CA 1
ATOM 685 C C . ARG A 1 87 ? 5.103 9.794 5.235 1.00 98.31 87 ARG A C 1
ATOM 687 O O . ARG A 1 87 ? 4.922 10.287 4.126 1.00 98.31 87 ARG A O 1
ATOM 694 N N . ILE A 1 88 ? 4.478 8.682 5.628 1.00 98.38 88 ILE A N 1
ATOM 695 C CA . ILE A 1 88 ? 3.495 7.990 4.780 1.00 98.38 88 ILE A CA 1
ATOM 696 C C . ILE A 1 88 ? 2.256 8.868 4.564 1.00 98.38 88 ILE A C 1
ATOM 698 O O . ILE A 1 88 ? 1.804 9.003 3.429 1.00 98.38 88 ILE A O 1
ATOM 702 N N . GLU A 1 89 ? 1.736 9.502 5.617 1.00 97.81 89 GLU A N 1
ATOM 703 C CA . GLU A 1 89 ? 0.584 10.406 5.517 1.00 97.81 89 GLU A CA 1
ATOM 704 C C . GLU A 1 89 ? 0.883 11.649 4.662 1.00 97.81 89 GLU A C 1
ATOM 706 O O . GLU A 1 89 ? 0.036 12.083 3.878 1.00 97.81 89 GLU A O 1
ATOM 711 N N . GLU A 1 90 ? 2.088 12.212 4.795 1.00 97.62 90 GLU A N 1
ATOM 712 C CA . GLU A 1 90 ? 2.583 13.319 3.971 1.00 97.62 90 GLU A CA 1
ATOM 713 C C . GLU A 1 90 ? 2.652 12.911 2.497 1.00 97.62 90 GLU A C 1
ATOM 715 O O . GLU A 1 90 ? 2.038 13.567 1.655 1.00 97.62 90 GLU A O 1
ATOM 720 N N . ALA A 1 91 ? 3.279 11.770 2.196 1.00 97.31 91 ALA A N 1
ATOM 721 C CA . ALA A 1 91 ? 3.350 11.240 0.840 1.00 97.31 91 ALA A CA 1
ATOM 722 C C . ALA A 1 91 ? 1.954 10.995 0.248 1.00 97.31 91 ALA A C 1
ATOM 724 O O . ALA A 1 91 ? 1.704 11.352 -0.901 1.00 97.31 91 ALA A O 1
ATOM 725 N N . TRP A 1 92 ? 1.018 10.442 1.026 1.00 97.56 92 TRP A N 1
ATOM 726 C CA . TRP A 1 92 ? -0.374 10.253 0.605 1.00 97.56 92 TRP A CA 1
ATOM 727 C C . TRP A 1 92 ? -1.041 11.569 0.181 1.00 97.56 92 TRP A C 1
ATOM 729 O O . TRP A 1 92 ? -1.701 11.636 -0.860 1.00 97.56 92 TRP A O 1
ATOM 739 N N . SER A 1 93 ? -0.822 12.630 0.962 1.00 96.94 93 SER A N 1
ATOM 740 C CA . SER A 1 93 ? -1.317 13.976 0.671 1.00 96.94 93 SER A CA 1
ATOM 741 C C . SER A 1 93 ? -0.663 14.578 -0.579 1.00 96.94 93 SER A C 1
ATOM 743 O O . SER A 1 93 ? -1.362 15.103 -1.446 1.00 96.94 93 SER A O 1
ATOM 745 N N . GLU A 1 94 ? 0.662 14.498 -0.707 1.00 96.88 94 GLU A N 1
ATOM 746 C CA . GLU A 1 94 ? 1.417 15.027 -1.856 1.00 96.88 94 GLU A CA 1
ATOM 747 C C . GLU A 1 94 ? 1.067 14.323 -3.171 1.00 96.88 94 GLU A C 1
ATOM 749 O O . GLU A 1 94 ? 0.954 14.957 -4.222 1.00 96.88 94 GLU A O 1
ATOM 754 N N . ARG A 1 95 ? 0.826 13.012 -3.099 1.00 97.50 95 ARG A N 1
ATOM 755 C CA . ARG A 1 95 ? 0.385 12.170 -4.218 1.00 97.50 95 ARG A CA 1
ATOM 756 C C . ARG A 1 95 ? -1.087 12.379 -4.579 1.00 97.50 95 ARG A C 1
ATOM 758 O O . ARG A 1 95 ? -1.583 11.767 -5.525 1.00 97.50 95 ARG A O 1
ATOM 765 N N . GLY A 1 96 ? -1.797 13.232 -3.836 1.00 97.44 96 GLY A N 1
ATOM 766 C CA . GLY A 1 96 ? -3.201 13.547 -4.070 1.00 97.44 96 GLY A CA 1
ATOM 767 C C . GLY A 1 96 ? -4.108 12.321 -3.994 1.00 97.44 96 GLY A C 1
ATOM 768 O O . GLY A 1 96 ? -5.091 12.267 -4.732 1.00 97.44 96 GLY A O 1
ATOM 769 N N . ILE A 1 97 ? -3.763 11.335 -3.159 1.00 97.56 97 ILE A N 1
ATOM 770 C CA . ILE A 1 97 ? -4.496 10.071 -3.089 1.00 97.56 97 ILE A CA 1
ATOM 771 C C . ILE A 1 97 ? -5.836 10.307 -2.397 1.00 97.56 97 ILE A C 1
ATOM 773 O O . ILE A 1 97 ? -5.900 10.796 -1.267 1.00 97.56 97 ILE A O 1
ATOM 777 N N . GLN A 1 98 ? -6.918 9.956 -3.085 1.00 95.12 98 GLN A N 1
ATOM 778 C CA . GLN A 1 98 ? -8.274 10.017 -2.549 1.00 95.12 98 GLN A CA 1
ATOM 779 C C . GLN A 1 98 ? -9.016 8.725 -2.870 1.00 95.12 98 GLN A C 1
ATOM 781 O O . GLN A 1 98 ? -8.986 8.253 -4.006 1.00 95.12 98 GLN A O 1
ATOM 786 N N . VAL A 1 99 ? -9.702 8.181 -1.864 1.00 95.06 99 VAL A N 1
ATOM 787 C CA . VAL A 1 99 ? -10.562 7.001 -1.994 1.00 95.06 99 VAL A CA 1
ATOM 788 C C . VAL A 1 99 ? -12.010 7.414 -1.747 1.00 95.06 99 VAL A C 1
ATOM 790 O O . VAL A 1 99 ? -12.334 7.965 -0.694 1.00 95.06 99 VAL A O 1
ATOM 793 N N . ASP A 1 100 ? -12.886 7.139 -2.710 1.00 92.19 100 ASP A N 1
ATOM 794 C CA . ASP A 1 100 ? -14.331 7.333 -2.585 1.00 92.19 100 ASP A CA 1
ATOM 795 C C . ASP A 1 100 ? -14.953 6.235 -1.705 1.00 92.19 100 ASP A C 1
ATOM 797 O O . ASP A 1 100 ? -15.487 5.233 -2.185 1.00 92.19 100 ASP A O 1
ATOM 801 N N . SER A 1 101 ? -14.898 6.444 -0.389 1.00 83.00 101 SER A N 1
ATOM 802 C CA . SER A 1 101 ? -15.430 5.511 0.610 1.00 83.00 101 SER A CA 1
ATOM 803 C C . SER A 1 101 ? -16.960 5.409 0.618 1.00 83.00 101 SER A C 1
ATOM 805 O O . SER A 1 101 ? -17.507 4.493 1.235 1.00 83.00 101 SER A O 1
ATOM 807 N N . ALA A 1 102 ? -17.685 6.277 -0.104 1.00 80.06 102 ALA A N 1
ATOM 808 C CA . ALA A 1 102 ? -19.149 6.229 -0.171 1.00 80.06 102 ALA A CA 1
ATOM 809 C C . ALA A 1 102 ? -19.678 4.934 -0.813 1.00 80.06 102 ALA A C 1
ATOM 811 O O . ALA A 1 102 ? -20.848 4.585 -0.648 1.00 80.06 102 ALA A O 1
ATOM 812 N N . LYS A 1 103 ? -18.818 4.206 -1.533 1.00 76.75 103 LYS A N 1
ATOM 813 C CA . LYS A 1 103 ? -19.126 2.908 -2.145 1.00 76.75 103 LYS A CA 1
ATOM 814 C C . LYS A 1 103 ? -18.885 1.718 -1.207 1.00 76.75 103 LYS A C 1
ATOM 816 O O . LYS A 1 103 ? -19.061 0.580 -1.635 1.00 76.75 103 LYS A O 1
ATOM 821 N N . GLY A 1 104 ? -18.509 1.969 0.051 1.00 86.25 104 GLY A N 1
ATOM 822 C CA . GLY A 1 104 ? -18.314 0.938 1.072 1.00 86.25 104 GLY A CA 1
ATOM 823 C C . GLY A 1 104 ? -17.061 0.086 0.866 1.00 86.25 104 GLY A C 1
ATOM 824 O O . GLY A 1 104 ? -17.013 -1.033 1.373 1.00 86.25 104 GLY A O 1
ATOM 825 N N . MET A 1 105 ? -16.077 0.583 0.107 1.00 93.06 105 MET A N 1
ATOM 826 C CA . MET A 1 105 ? -14.787 -0.080 -0.097 1.00 93.06 105 MET A CA 1
ATOM 827 C C . MET A 1 105 ? -13.655 0.789 0.451 1.00 93.06 105 MET A C 1
ATOM 829 O O . MET A 1 105 ? -13.638 2.003 0.243 1.00 93.06 105 MET A O 1
ATOM 833 N N . SER A 1 106 ? -12.694 0.148 1.104 1.00 96.31 106 SER A N 1
ATOM 834 C CA . SER A 1 106 ? -11.471 0.763 1.605 1.00 96.31 106 SER A CA 1
ATOM 835 C C . SER A 1 106 ? -10.252 0.016 1.078 1.00 96.31 106 SER A C 1
ATOM 837 O O . SER A 1 106 ? -10.244 -1.216 0.995 1.00 96.31 106 SER A O 1
ATOM 839 N N . LEU A 1 107 ? -9.197 0.758 0.762 1.00 97.75 107 LEU A N 1
ATOM 840 C CA . LEU A 1 107 ? -7.882 0.199 0.484 1.00 97.75 107 LEU A CA 1
ATOM 841 C C . LEU A 1 107 ? -7.162 -0.055 1.811 1.00 97.75 107 LEU A C 1
ATOM 843 O O . LEU A 1 107 ? -7.019 0.863 2.619 1.00 97.75 107 LEU A O 1
ATOM 847 N N . ILE A 1 108 ? -6.705 -1.288 2.023 1.00 98.19 108 ILE A N 1
ATOM 848 C CA . ILE A 1 108 ? -5.856 -1.649 3.160 1.00 98.19 108 ILE A CA 1
ATOM 849 C C . ILE A 1 108 ? -4.431 -1.823 2.662 1.00 98.19 108 ILE A C 1
ATOM 851 O O . ILE A 1 108 ? -4.185 -2.610 1.746 1.00 98.19 108 ILE A O 1
ATOM 855 N N . GLU A 1 109 ? -3.488 -1.125 3.279 1.00 98.19 109 GLU A N 1
ATOM 856 C CA . GLU A 1 109 ? -2.074 -1.163 2.915 1.00 98.19 109 GLU A CA 1
ATOM 857 C C . GLU A 1 109 ? -1.228 -1.538 4.124 1.00 98.19 109 GLU A C 1
ATOM 859 O O . GLU A 1 109 ? -1.393 -0.991 5.213 1.00 98.19 109 GLU A O 1
ATOM 864 N N . VAL A 1 110 ? -0.301 -2.471 3.925 1.00 97.88 110 VAL A N 1
ATOM 865 C CA . VAL A 1 110 ? 0.678 -2.870 4.933 1.00 97.88 110 VAL A CA 1
ATOM 866 C C . VAL A 1 110 ? 2.058 -2.409 4.481 1.00 97.88 110 VAL A C 1
ATOM 868 O O . VAL A 1 110 ? 2.654 -2.972 3.556 1.00 97.88 110 VAL A O 1
ATOM 871 N N . TYR A 1 111 ? 2.559 -1.371 5.144 1.00 97.81 111 TYR A N 1
ATOM 872 C CA . TYR A 1 111 ? 3.854 -0.764 4.864 1.00 97.81 111 TYR A CA 1
ATOM 873 C C . TYR A 1 111 ? 4.978 -1.473 5.624 1.00 97.81 111 TYR A C 1
ATOM 875 O O . TYR A 1 111 ? 5.008 -1.484 6.858 1.00 97.81 111 TYR A O 1
ATOM 883 N N . LEU A 1 112 ? 5.950 -2.002 4.885 1.00 96.81 112 LEU A N 1
ATOM 884 C CA . LEU A 1 112 ? 7.152 -2.657 5.404 1.00 96.81 112 LEU A CA 1
ATOM 885 C C . LEU A 1 112 ? 8.338 -1.691 5.406 1.00 96.81 112 LEU A C 1
ATOM 887 O O . LEU A 1 112 ? 8.364 -0.741 4.622 1.00 96.81 112 LEU A O 1
ATOM 891 N N . HIS A 1 113 ? 9.290 -1.899 6.315 1.00 96.06 113 HIS A N 1
ATOM 892 C CA . HIS A 1 113 ? 10.468 -1.044 6.466 1.00 96.06 113 HIS A CA 1
ATOM 893 C C . HIS A 1 113 ? 11.657 -1.641 5.718 1.00 96.06 113 HIS A C 1
ATOM 895 O O . HIS A 1 113 ? 12.018 -2.778 5.985 1.00 96.06 113 HIS A O 1
ATOM 901 N N . SER A 1 114 ? 12.304 -0.861 4.849 1.00 94.75 114 SER A N 1
ATOM 902 C CA . SER A 1 114 ? 13.653 -1.174 4.368 1.00 94.75 114 SER A CA 1
ATOM 903 C C . SER A 1 114 ? 14.659 -0.207 4.996 1.00 94.75 114 SER A C 1
ATOM 905 O O . SER A 1 114 ? 14.782 0.929 4.527 1.00 94.75 114 SER A O 1
ATOM 907 N N . PRO A 1 115 ? 15.396 -0.629 6.042 1.00 93.38 115 PRO A N 1
ATOM 908 C CA . PRO A 1 115 ? 16.468 0.162 6.639 1.00 93.38 115 PRO A CA 1
ATOM 909 C C . PRO A 1 115 ? 17.599 0.453 5.650 1.00 93.38 115 PRO A C 1
ATOM 911 O O . PRO A 1 115 ? 18.213 1.515 5.713 1.00 93.38 115 PRO A O 1
ATOM 914 N N . LEU A 1 116 ? 17.878 -0.491 4.742 1.00 92.06 116 LEU A N 1
ATOM 915 C CA . LEU A 1 116 ? 18.956 -0.374 3.760 1.00 92.06 116 LEU A CA 1
ATOM 916 C C . LEU A 1 116 ? 18.689 0.756 2.762 1.00 92.06 116 LEU A C 1
ATOM 918 O O . LEU A 1 116 ? 19.591 1.540 2.475 1.00 92.06 116 LEU A O 1
ATOM 922 N N . ASP A 1 117 ? 17.457 0.832 2.259 1.00 93.19 117 ASP A N 1
ATOM 923 C CA . ASP A 1 117 ? 17.066 1.840 1.271 1.00 93.19 117 ASP A CA 1
ATOM 924 C C . ASP A 1 117 ? 16.510 3.113 1.927 1.00 93.19 117 ASP A C 1
ATOM 926 O O . ASP A 1 117 ? 16.362 4.137 1.264 1.00 93.19 117 ASP A O 1
ATOM 930 N N . GLY A 1 118 ? 16.211 3.070 3.230 1.00 95.62 118 GLY A N 1
ATOM 931 C CA . GLY A 1 118 ? 15.652 4.196 3.975 1.00 95.62 118 GLY A CA 1
ATOM 932 C C . GLY A 1 118 ? 14.227 4.543 3.541 1.00 95.62 118 GLY A C 1
ATOM 933 O O . GLY A 1 118 ? 13.892 5.724 3.432 1.00 95.62 118 GLY A O 1
ATOM 934 N N . VAL A 1 119 ? 13.393 3.530 3.276 1.00 97.12 119 VAL A N 1
ATOM 935 C CA . VAL A 1 119 ? 12.018 3.710 2.776 1.00 97.12 119 VAL A CA 1
ATOM 936 C C . VAL A 1 119 ? 10.992 2.855 3.525 1.00 97.12 119 VAL A C 1
ATOM 938 O O . VAL A 1 119 ? 11.313 1.820 4.118 1.00 97.12 119 VAL A O 1
ATOM 941 N N . ARG A 1 120 ? 9.720 3.258 3.443 1.00 97.69 120 ARG A N 1
ATOM 942 C CA . ARG A 1 120 ? 8.556 2.391 3.680 1.00 97.69 120 ARG A CA 1
ATOM 943 C C . ARG A 1 120 ? 7.908 2.046 2.343 1.00 97.69 120 ARG A C 1
ATOM 945 O O . ARG A 1 120 ? 7.609 2.943 1.567 1.00 97.69 120 ARG A O 1
ATOM 952 N N . PHE A 1 121 ? 7.645 0.774 2.076 1.00 97.19 121 PHE A N 1
ATOM 953 C CA . PHE A 1 121 ? 6.987 0.335 0.839 1.00 97.19 121 PHE A CA 1
ATOM 954 C C . PHE A 1 121 ? 5.789 -0.559 1.153 1.00 97.19 121 PHE A C 1
ATOM 956 O O . PHE A 1 121 ? 5.778 -1.247 2.174 1.00 97.19 121 PHE A O 1
ATOM 963 N N . VAL A 1 122 ? 4.782 -0.574 0.279 1.00 97.25 122 VAL A N 1
ATOM 964 C CA . VAL A 1 122 ? 3.610 -1.447 0.446 1.00 97.25 122 VAL A CA 1
ATOM 965 C C . VAL A 1 122 ? 4.017 -2.881 0.118 1.00 97.25 122 VAL A C 1
ATOM 967 O O . VAL A 1 122 ? 4.145 -3.249 -1.053 1.00 97.25 122 VAL A O 1
ATOM 970 N N . GLY A 1 123 ? 4.262 -3.684 1.155 1.00 94.25 123 GLY A N 1
ATOM 971 C CA . GLY A 1 123 ? 4.621 -5.097 1.013 1.00 94.25 123 GLY A CA 1
ATOM 972 C C . GLY A 1 123 ? 3.404 -6.006 0.871 1.00 94.25 123 GLY A C 1
ATOM 973 O O . GLY A 1 123 ? 3.503 -7.084 0.287 1.00 94.25 123 GLY A O 1
ATOM 974 N N . HIS A 1 124 ? 2.244 -5.558 1.356 1.00 95.81 124 HIS A N 1
ATOM 975 C CA . HIS A 1 124 ? 0.976 -6.247 1.161 1.00 95.81 124 HIS A CA 1
ATOM 976 C C . HIS A 1 124 ? -0.198 -5.272 1.111 1.00 95.81 124 HIS A C 1
ATOM 978 O O . HIS A 1 124 ? -0.166 -4.223 1.745 1.00 95.81 124 HIS A O 1
ATOM 984 N N . THR A 1 125 ? -1.242 -5.615 0.362 1.00 97.19 125 THR A N 1
ATOM 985 C CA . THR A 1 125 ? -2.453 -4.796 0.253 1.00 97.19 125 THR A CA 1
ATOM 986 C C . THR A 1 125 ? -3.662 -5.640 -0.145 1.00 97.19 125 THR A C 1
ATOM 988 O O . THR A 1 125 ? -3.527 -6.715 -0.739 1.00 97.19 125 THR A O 1
ATOM 991 N N . GLY A 1 126 ? -4.851 -5.153 0.193 1.00 97.25 126 GLY A N 1
ATOM 992 C CA . GLY A 1 126 ? -6.124 -5.730 -0.211 1.00 97.25 126 GLY A CA 1
ATOM 993 C C . GLY A 1 126 ? -7.256 -4.718 -0.094 1.00 97.25 126 GLY A C 1
ATOM 994 O O . GLY A 1 126 ? -7.048 -3.565 0.284 1.00 97.25 126 GLY A O 1
ATOM 995 N N . VAL A 1 127 ? -8.466 -5.161 -0.418 1.00 97.56 127 VAL A N 1
ATOM 996 C CA . VAL A 1 127 ? -9.672 -4.329 -0.396 1.00 97.56 127 VAL A CA 1
ATOM 997 C C . VAL A 1 127 ? -10.593 -4.807 0.710 1.00 97.56 127 VAL A C 1
ATOM 999 O O . VAL A 1 127 ? -10.995 -5.970 0.732 1.00 97.56 127 VAL A O 1
ATOM 1002 N N . LEU A 1 128 ? -10.940 -3.910 1.624 1.00 97.06 128 LEU A N 1
ATOM 1003 C CA . LEU A 1 128 ? -11.945 -4.141 2.650 1.00 97.06 128 LEU A CA 1
ATOM 1004 C C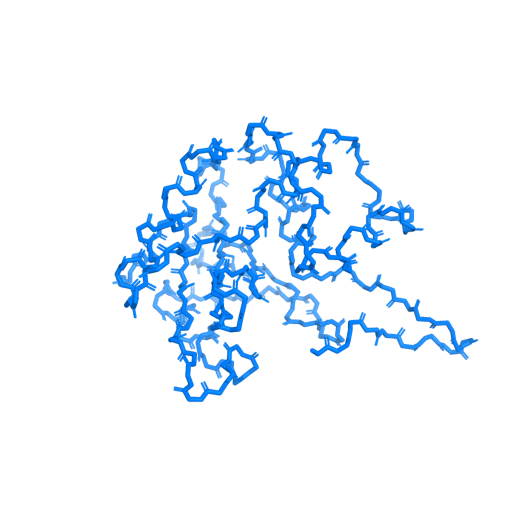 . LEU A 1 128 ? -13.293 -3.630 2.150 1.00 97.06 128 LEU A C 1
ATOM 1006 O O . LEU A 1 128 ? -13.390 -2.495 1.701 1.00 97.06 128 LEU A O 1
ATOM 1010 N N . MET A 1 129 ? -14.331 -4.453 2.238 1.00 94.88 129 MET A N 1
ATOM 1011 C CA . MET A 1 129 ? -15.704 -4.060 1.935 1.00 94.88 129 MET A CA 1
ATOM 1012 C C . MET A 1 129 ? -16.572 -4.172 3.180 1.00 94.88 129 MET A C 1
ATOM 1014 O O . MET A 1 129 ? -16.552 -5.197 3.871 1.00 94.88 129 MET A O 1
ATOM 1018 N N . GLU A 1 130 ? -17.375 -3.145 3.432 1.00 90.75 130 GLU A N 1
ATOM 1019 C CA . GLU A 1 130 ? -18.420 -3.197 4.448 1.00 90.75 130 GLU A CA 1
ATOM 1020 C C . GLU A 1 130 ? -19.662 -3.882 3.868 1.00 90.75 130 GLU A C 1
ATOM 1022 O O . GLU A 1 130 ? -20.192 -3.494 2.827 1.00 90.75 130 GLU A O 1
ATOM 1027 N N . THR A 1 131 ? -20.115 -4.943 4.531 1.00 87.06 131 THR A N 1
ATOM 1028 C CA . THR A 1 131 ? -21.297 -5.720 4.139 1.00 87.06 131 THR A CA 1
ATOM 1029 C C . THR A 1 131 ? -22.307 -5.736 5.282 1.00 87.06 131 THR A C 1
ATOM 1031 O O . THR A 1 131 ? -21.957 -5.467 6.430 1.00 87.06 131 THR A O 1
ATOM 1034 N N . GLU A 1 132 ? -23.559 -6.103 4.997 1.00 84.56 132 GLU A N 1
ATOM 1035 C CA . GLU A 1 132 ? -24.592 -6.255 6.038 1.00 84.56 132 GLU A CA 1
ATOM 1036 C C . GLU A 1 132 ? -24.187 -7.265 7.131 1.00 84.56 132 GLU A C 1
ATOM 1038 O O . GLU A 1 132 ? -24.555 -7.102 8.292 1.00 84.56 132 GLU A O 1
ATOM 1043 N N . ASP A 1 133 ? -23.383 -8.271 6.768 1.00 82.19 133 ASP A N 1
ATOM 1044 C CA . ASP A 1 133 ? -22.952 -9.368 7.642 1.00 82.19 133 ASP A CA 1
ATOM 1045 C C . ASP A 1 133 ? -21.544 -9.161 8.243 1.00 82.19 133 ASP A C 1
ATOM 1047 O O . ASP A 1 133 ? -20.948 -10.116 8.749 1.00 82.19 133 ASP A O 1
ATOM 1051 N N . GLY A 1 134 ? -20.972 -7.955 8.146 1.00 86.38 134 GLY A N 1
ATOM 1052 C CA . GLY A 1 134 ? -19.640 -7.626 8.667 1.00 86.38 134 GLY A CA 1
ATOM 1053 C C . GLY A 1 134 ? -18.637 -7.207 7.591 1.00 86.38 134 GLY A C 1
ATOM 1054 O O . GLY A 1 134 ? -19.014 -6.708 6.530 1.00 86.38 134 GLY A O 1
ATOM 1055 N N . LEU A 1 135 ? -17.345 -7.395 7.865 1.00 94.69 135 LEU A N 1
ATOM 1056 C CA . LEU A 1 135 ? -16.262 -6.920 7.004 1.00 94.69 135 LEU A CA 1
ATOM 1057 C C . LEU A 1 135 ? -15.761 -8.039 6.086 1.00 94.69 135 LEU A C 1
ATOM 1059 O O . LEU A 1 135 ? -15.371 -9.103 6.565 1.00 94.69 135 LEU A O 1
ATOM 1063 N N . LEU A 1 136 ? -15.742 -7.810 4.773 1.00 96.50 136 LEU A N 1
ATOM 1064 C CA . LEU A 1 136 ? -15.199 -8.750 3.790 1.00 96.50 136 LEU A CA 1
ATOM 1065 C C . LEU A 1 136 ? -13.880 -8.214 3.234 1.00 96.50 136 LEU A C 1
ATOM 1067 O O . LEU A 1 136 ? -13.871 -7.217 2.519 1.00 96.50 136 LEU A O 1
ATOM 1071 N N . PHE A 1 137 ? -12.774 -8.889 3.531 1.00 97.12 137 PHE A N 1
ATOM 1072 C CA . PHE A 1 137 ? -11.455 -8.528 3.022 1.00 97.12 137 PHE A CA 1
ATOM 1073 C C . PHE A 1 137 ? -11.077 -9.404 1.828 1.00 97.12 137 PHE A C 1
ATOM 1075 O O . PHE A 1 137 ? -11.069 -10.632 1.938 1.00 97.12 137 PHE A O 1
ATOM 1082 N N . VAL A 1 138 ? -10.773 -8.776 0.694 1.00 96.56 138 VAL A N 1
ATOM 1083 C CA . VAL A 1 138 ? -10.378 -9.434 -0.555 1.00 96.56 138 VAL A CA 1
ATOM 1084 C C . VAL A 1 138 ? -8.916 -9.141 -0.849 1.00 96.56 138 VAL A C 1
ATOM 1086 O O . VAL A 1 138 ? -8.502 -7.987 -0.935 1.00 96.56 138 VAL A O 1
ATOM 1089 N N . GLU A 1 139 ? -8.133 -10.195 -1.052 1.00 94.94 139 GLU A N 1
ATOM 1090 C CA . GLU A 1 139 ? -6.699 -10.084 -1.299 1.00 94.94 139 GLU A CA 1
ATOM 1091 C C . GLU A 1 139 ? -6.185 -11.194 -2.221 1.00 94.94 139 GLU A C 1
ATOM 1093 O O . GLU A 1 139 ? -6.771 -12.275 -2.346 1.00 94.94 139 GLU A O 1
ATOM 1098 N N . LYS A 1 140 ? -5.017 -10.951 -2.815 1.00 92.12 140 LYS A N 1
ATOM 1099 C CA . LYS A 1 140 ? -4.130 -12.015 -3.288 1.00 92.12 140 LYS A CA 1
ATOM 1100 C C . LYS A 1 140 ? -3.115 -12.277 -2.179 1.00 92.12 140 LYS A C 1
ATOM 1102 O O . LYS A 1 140 ? -2.238 -11.449 -1.954 1.00 92.12 140 LYS A O 1
ATOM 1107 N N . TYR A 1 141 ? -3.239 -13.416 -1.493 1.00 86.25 141 TYR A N 1
ATOM 1108 C CA . TYR A 1 141 ? -2.465 -13.695 -0.273 1.00 86.25 141 TYR A CA 1
ATOM 1109 C C . TYR A 1 141 ? -0.945 -13.684 -0.507 1.00 86.25 141 TYR A C 1
ATOM 1111 O O . TYR A 1 141 ? -0.167 -13.176 0.295 1.00 86.25 141 TYR A O 1
ATOM 1119 N N . GLY A 1 142 ? -0.515 -14.220 -1.646 1.00 78.06 142 GLY A N 1
ATOM 1120 C CA . GLY A 1 142 ? 0.877 -14.199 -2.072 1.00 78.06 142 GLY A CA 1
ATOM 1121 C C . GLY A 1 142 ? 1.012 -14.674 -3.516 1.00 78.06 142 GLY A C 1
ATOM 1122 O O . GLY A 1 142 ? 0.020 -15.122 -4.096 1.00 78.06 142 GLY A O 1
ATOM 1123 N N . PRO A 1 143 ? 2.220 -14.628 -4.104 1.00 67.94 143 PRO A N 1
ATOM 1124 C CA . PRO A 1 143 ? 2.418 -14.893 -5.531 1.00 67.94 143 PRO A CA 1
ATOM 1125 C C . PRO A 1 143 ? 1.902 -16.264 -5.982 1.00 67.94 143 PRO A C 1
ATOM 1127 O O . PRO A 1 143 ? 1.206 -16.341 -6.979 1.00 67.94 143 PRO A O 1
ATOM 1130 N N . ALA A 1 144 ? 2.161 -17.323 -5.207 1.00 71.75 144 ALA A N 1
ATOM 1131 C CA . ALA A 1 144 ? 1.633 -18.673 -5.450 1.00 71.75 144 ALA A CA 1
ATOM 1132 C C . ALA A 1 144 ? 0.373 -18.999 -4.618 1.00 71.75 144 ALA A C 1
ATOM 1134 O O . ALA A 1 144 ? -0.119 -20.128 -4.635 1.00 71.75 144 ALA A O 1
ATOM 1135 N N . GLY A 1 145 ? -0.115 -18.036 -3.830 1.00 72.31 145 GLY A N 1
ATOM 1136 C CA . GLY A 1 145 ? -1.290 -18.188 -2.974 1.00 72.31 145 GLY A CA 1
ATOM 1137 C C . GLY A 1 145 ? -2.593 -17.930 -3.736 1.00 72.31 145 GLY A C 1
ATOM 1138 O O . GLY A 1 145 ? -2.574 -17.315 -4.804 1.00 72.31 145 GLY A O 1
ATOM 1139 N N . PRO A 1 146 ? -3.748 -18.376 -3.221 1.00 80.94 146 PRO A N 1
ATOM 1140 C CA . PRO A 1 146 ? -5.029 -18.103 -3.858 1.00 80.94 146 PRO A CA 1
ATOM 1141 C C . PRO A 1 146 ? -5.401 -16.614 -3.765 1.00 80.94 146 PRO A C 1
ATOM 1143 O O . PRO A 1 146 ? -4.948 -15.884 -2.879 1.00 80.94 146 PRO A O 1
ATOM 1146 N N . PHE A 1 147 ? -6.279 -16.182 -4.671 1.00 88.94 147 PHE A N 1
ATOM 1147 C CA . PHE A 1 147 ? -7.167 -15.060 -4.377 1.00 88.94 147 PHE A CA 1
ATOM 1148 C C . PHE A 1 147 ? -8.145 -15.518 -3.303 1.00 88.94 147 PHE A C 1
ATOM 1150 O O . PHE A 1 147 ? -8.703 -16.614 -3.415 1.00 88.94 147 PHE A O 1
ATOM 1157 N N . GLN A 1 148 ? -8.359 -14.705 -2.280 1.00 92.81 148 GLN A N 1
ATOM 1158 C CA . GLN A 1 148 ? -9.261 -15.062 -1.197 1.00 92.81 148 GLN A CA 1
ATOM 1159 C C . GLN A 1 148 ? -10.113 -13.886 -0.754 1.00 92.81 148 GLN A C 1
ATOM 1161 O O . GLN A 1 148 ? -9.733 -12.726 -0.894 1.00 92.81 148 GLN A O 1
ATOM 1166 N N . ALA A 1 149 ? -11.280 -14.236 -0.225 1.00 94.62 149 ALA A N 1
ATOM 1167 C CA . ALA A 1 149 ? -12.221 -13.323 0.385 1.00 94.62 149 ALA A CA 1
ATOM 1168 C C . ALA A 1 149 ? -12.542 -13.867 1.780 1.00 94.62 149 ALA A C 1
ATOM 1170 O O . ALA A 1 149 ? -13.156 -14.930 1.907 1.00 94.62 149 ALA A O 1
ATOM 1171 N N . THR A 1 150 ? -12.097 -13.160 2.813 1.00 95.56 150 THR A N 1
ATOM 1172 C CA . THR A 1 150 ? -12.202 -13.594 4.208 1.00 95.56 150 THR A CA 1
ATOM 1173 C C . THR A 1 150 ? -13.102 -12.635 4.969 1.00 95.56 150 THR A C 1
ATOM 1175 O O . THR A 1 150 ? -12.947 -11.418 4.873 1.00 95.56 150 THR A O 1
ATOM 1178 N N . LYS A 1 151 ? -14.063 -13.183 5.716 1.00 96.25 151 LYS A N 1
ATOM 1179 C CA . LYS A 1 151 ? -14.923 -12.391 6.598 1.00 96.25 151 LYS A CA 1
ATOM 1180 C C . LYS A 1 151 ? -14.227 -12.156 7.937 1.00 96.25 151 LYS A C 1
ATOM 1182 O O . LYS A 1 151 ? -13.717 -13.104 8.531 1.00 96.25 151 LYS A O 1
ATOM 1187 N N . PHE A 1 152 ? -14.273 -10.920 8.417 1.00 95.06 152 PHE A N 1
ATOM 1188 C CA . PHE A 1 152 ? -13.770 -10.502 9.720 1.00 95.06 152 PHE A CA 1
ATOM 1189 C C . PHE A 1 152 ? -14.880 -9.834 10.531 1.00 95.06 152 PHE A C 1
ATOM 1191 O O . PHE A 1 152 ? -15.717 -9.105 9.997 1.00 95.06 152 PHE A O 1
ATOM 1198 N N . GLU A 1 153 ? -14.869 -10.081 11.839 1.00 92.75 153 GLU A N 1
ATOM 1199 C CA . GLU A 1 153 ? -15.834 -9.494 12.776 1.00 92.75 153 GLU A CA 1
ATOM 1200 C C . GLU A 1 153 ? -15.504 -8.028 13.104 1.00 92.75 153 GLU A C 1
ATOM 1202 O O . GLU A 1 153 ? -16.390 -7.269 13.486 1.00 92.75 153 GLU A O 1
ATOM 1207 N N . SER A 1 154 ? -14.240 -7.618 12.950 1.00 93.81 154 SER A N 1
ATOM 1208 C CA . SER A 1 154 ? -13.778 -6.254 13.221 1.00 93.81 154 SER A CA 1
ATOM 1209 C C . SER A 1 154 ? -12.466 -5.930 12.500 1.00 93.81 154 SER A C 1
ATOM 1211 O O . SER A 1 154 ? -11.736 -6.826 12.064 1.00 93.81 154 SER A O 1
ATOM 1213 N N . ARG A 1 155 ? -12.137 -4.634 12.420 1.00 95.50 155 ARG A N 1
ATOM 1214 C CA . ARG A 1 155 ? -10.842 -4.134 11.922 1.00 95.50 155 ARG A CA 1
ATOM 1215 C C . ARG A 1 155 ? -9.671 -4.642 12.770 1.00 95.50 155 ARG A C 1
ATOM 1217 O O . ARG A 1 155 ? -8.634 -4.990 12.223 1.00 95.50 155 ARG A O 1
ATOM 1224 N N . ASN A 1 156 ? -9.883 -4.825 14.076 1.00 95.50 156 ASN A N 1
ATOM 1225 C CA . ASN A 1 156 ? -8.921 -5.472 14.972 1.00 95.50 156 ASN A CA 1
ATOM 1226 C C . ASN A 1 156 ? -8.624 -6.932 14.584 1.00 95.50 156 ASN A C 1
ATOM 1228 O O . ASN A 1 156 ? -7.484 -7.387 14.660 1.00 95.50 156 ASN A O 1
ATOM 1232 N N . ALA A 1 157 ? -9.649 -7.696 14.188 1.00 95.69 157 ALA A N 1
ATOM 1233 C CA . ALA A 1 157 ? -9.462 -9.080 13.753 1.00 95.69 157 ALA A CA 1
ATOM 1234 C C . ALA A 1 157 ? -8.706 -9.149 12.416 1.00 95.69 157 ALA A C 1
ATOM 1236 O O . ALA A 1 157 ? -7.846 -10.013 12.242 1.00 95.69 157 ALA A O 1
ATOM 1237 N N . LEU A 1 158 ? -8.995 -8.215 11.504 1.00 96.56 158 LEU A N 1
ATOM 1238 C CA . LEU A 1 158 ? -8.257 -8.055 10.253 1.00 96.56 158 LEU A CA 1
ATOM 1239 C C . LEU A 1 158 ? -6.790 -7.678 10.506 1.00 96.56 158 LEU A C 1
ATOM 1241 O O . LEU A 1 158 ? -5.902 -8.307 9.936 1.00 96.56 158 LEU A O 1
ATOM 1245 N N . GLU A 1 159 ? -6.521 -6.706 11.381 1.00 96.38 159 GLU A N 1
ATOM 1246 C CA . GLU A 1 159 ? -5.156 -6.292 11.725 1.00 96.38 159 GLU A CA 1
ATOM 1247 C C . GLU A 1 159 ? -4.341 -7.459 12.281 1.00 96.38 159 GLU A C 1
ATOM 1249 O O . GLU A 1 159 ? -3.262 -7.759 11.775 1.00 96.38 159 GLU A O 1
ATOM 1254 N N . HIS A 1 160 ? -4.885 -8.171 13.273 1.00 95.88 160 HIS A N 1
ATOM 1255 C CA . HIS A 1 160 ? -4.225 -9.340 13.847 1.00 95.88 160 HIS A CA 1
ATOM 1256 C C . HIS A 1 160 ? -3.941 -10.412 12.798 1.00 95.88 160 HIS A C 1
ATOM 1258 O O . HIS A 1 160 ? -2.877 -11.024 12.825 1.00 95.88 160 HIS A O 1
ATOM 1264 N N . TYR A 1 161 ? -4.873 -10.646 11.875 1.00 95.75 161 TYR A N 1
ATOM 1265 C CA . TYR A 1 161 ? -4.670 -11.585 10.781 1.00 95.75 161 TYR A CA 1
ATOM 1266 C C . TYR A 1 161 ? -3.525 -11.151 9.852 1.00 95.75 161 TYR A C 1
ATOM 1268 O O . TYR A 1 161 ? -2.674 -11.974 9.514 1.00 95.75 161 TYR A O 1
ATOM 1276 N N . LEU A 1 162 ? -3.471 -9.868 9.480 1.00 95.56 162 LEU A N 1
ATOM 1277 C CA . LEU A 1 162 ? -2.407 -9.322 8.638 1.00 95.56 162 LEU A CA 1
ATOM 1278 C C . LEU A 1 162 ? -1.050 -9.408 9.344 1.00 95.56 162 LEU A C 1
ATOM 1280 O O . LEU A 1 162 ? -0.097 -9.916 8.764 1.00 95.56 162 LEU A O 1
ATOM 1284 N N . LEU A 1 163 ? -0.969 -8.983 10.606 1.00 95.00 163 LEU A N 1
ATOM 1285 C CA . LEU A 1 163 ? 0.268 -8.958 11.395 1.00 95.00 163 LEU A CA 1
ATOM 1286 C C . LEU A 1 163 ? 0.705 -10.339 11.911 1.00 95.00 163 LEU A C 1
ATOM 1288 O O . LEU A 1 163 ? 1.843 -10.507 12.337 1.00 95.00 163 LEU A O 1
ATOM 1292 N N . ALA A 1 164 ? -0.147 -11.364 11.843 1.00 94.19 164 ALA A N 1
ATOM 1293 C CA . ALA A 1 164 ? 0.248 -12.741 12.152 1.00 94.19 164 ALA A CA 1
ATOM 1294 C C . ALA A 1 164 ? 1.135 -13.371 11.062 1.00 94.19 164 ALA A C 1
ATOM 1296 O O . ALA A 1 164 ? 1.658 -14.474 11.249 1.00 94.19 164 ALA A O 1
ATOM 1297 N N . ARG A 1 165 ? 1.293 -12.702 9.915 1.00 89.06 165 ARG A N 1
ATOM 1298 C CA . ARG A 1 165 ? 2.076 -13.184 8.781 1.00 89.06 165 ARG A CA 1
ATOM 1299 C C . ARG A 1 165 ? 3.579 -13.023 9.029 1.00 89.06 165 ARG A C 1
ATOM 1301 O O . ARG A 1 165 ? 4.073 -11.897 9.045 1.00 89.06 165 ARG A O 1
ATOM 1308 N N . PRO A 1 166 ? 4.343 -14.124 9.152 1.00 84.88 166 PRO A N 1
ATOM 1309 C CA . PRO A 1 166 ? 5.778 -14.037 9.406 1.00 84.88 166 PRO A CA 1
ATOM 1310 C C . PRO A 1 166 ? 6.557 -13.485 8.205 1.00 84.88 166 PRO A C 1
ATOM 1312 O O . PRO A 1 166 ? 7.657 -12.982 8.381 1.00 84.88 166 PRO A O 1
ATOM 1315 N N . ASP A 1 167 ? 6.001 -13.561 6.992 1.00 84.56 167 ASP A N 1
ATOM 1316 C CA . ASP A 1 167 ? 6.627 -13.054 5.768 1.00 84.56 167 ASP A CA 1
ATOM 1317 C C . ASP A 1 167 ? 6.604 -11.521 5.640 1.00 84.56 167 ASP A C 1
ATOM 1319 O O . ASP A 1 167 ? 7.239 -10.985 4.735 1.00 84.56 167 ASP A O 1
ATOM 1323 N N . LEU A 1 168 ? 5.907 -10.822 6.542 1.00 85.25 168 LEU A N 1
ATOM 1324 C CA . LEU A 1 168 ? 5.873 -9.357 6.606 1.00 85.25 168 LEU A CA 1
ATOM 1325 C C . LEU A 1 168 ? 6.954 -8.760 7.517 1.00 85.25 168 LEU A C 1
ATOM 1327 O O . LEU A 1 168 ? 7.054 -7.543 7.617 1.00 85.25 168 LEU A O 1
ATOM 1331 N N . TYR A 1 169 ? 7.746 -9.593 8.188 1.00 84.94 169 TYR A N 1
ATOM 1332 C CA . TYR A 1 169 ? 8.818 -9.153 9.075 1.00 84.94 169 TYR A CA 1
ATOM 1333 C C . TYR A 1 169 ? 10.159 -9.587 8.490 1.00 84.94 169 TYR A C 1
ATOM 1335 O O . TYR A 1 169 ? 10.334 -10.760 8.151 1.00 84.94 169 TYR A O 1
ATOM 1343 N N . GLY A 1 170 ? 11.103 -8.657 8.373 1.00 78.12 170 GLY A N 1
ATOM 1344 C CA . GLY A 1 170 ? 12.486 -8.984 8.064 1.00 78.12 170 GLY A CA 1
ATOM 1345 C C . GLY A 1 170 ? 13.347 -9.110 9.315 1.00 78.12 170 GLY A C 1
ATOM 1346 O O . GLY A 1 170 ? 12.982 -9.801 10.269 1.00 78.12 170 GLY A O 1
ATOM 1347 N N . ASP A 1 171 ? 14.540 -8.521 9.278 1.00 80.19 171 ASP A N 1
ATOM 1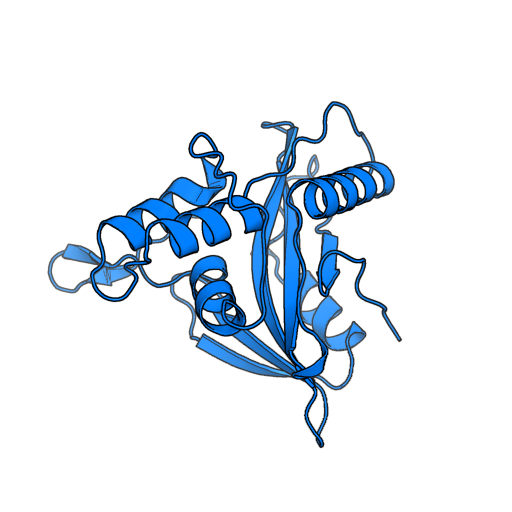348 C CA . ASP A 1 171 ? 15.522 -8.672 10.354 1.00 80.19 171 ASP A CA 1
ATOM 1349 C C . ASP A 1 171 ? 15.268 -7.743 11.560 1.00 80.19 171 ASP A C 1
ATOM 1351 O O . ASP A 1 171 ? 14.363 -6.911 11.564 1.00 80.19 171 ASP A O 1
ATOM 1355 N N . GLU A 1 172 ? 16.072 -7.891 12.619 1.00 82.56 172 GLU A N 1
ATOM 1356 C CA . GLU A 1 172 ? 15.922 -7.136 13.876 1.00 82.56 172 GLU A CA 1
ATOM 1357 C C . GLU A 1 172 ? 16.113 -5.613 13.727 1.00 82.56 172 GLU A C 1
ATOM 1359 O O . GLU A 1 172 ? 15.841 -4.869 14.671 1.00 82.56 172 GLU A O 1
ATOM 1364 N N . THR A 1 173 ? 16.597 -5.133 12.576 1.00 87.25 173 THR A N 1
ATOM 1365 C CA . THR A 1 173 ? 16.761 -3.700 12.290 1.00 87.25 173 THR A CA 1
ATOM 1366 C C . THR A 1 173 ? 15.516 -3.074 11.660 1.00 87.25 173 THR A C 1
ATOM 1368 O O . THR A 1 173 ? 15.396 -1.846 11.606 1.00 87.25 173 THR A O 1
ATOM 1371 N N . GLU A 1 174 ? 14.560 -3.890 11.214 1.00 92.06 174 GLU A N 1
ATOM 1372 C CA . GLU A 1 174 ? 13.293 -3.421 10.673 1.00 92.06 174 GLU A CA 1
ATOM 1373 C C . GLU A 1 174 ? 12.337 -2.983 11.788 1.00 92.06 174 GLU A C 1
ATOM 1375 O O . GLU A 1 174 ? 12.166 -3.652 12.808 1.00 92.06 174 GLU A O 1
ATOM 1380 N N . LEU A 1 175 ? 11.667 -1.843 11.587 1.00 94.69 175 LEU A N 1
ATOM 1381 C CA . LEU A 1 175 ? 10.569 -1.451 12.460 1.00 94.69 175 LEU A CA 1
ATOM 1382 C C . LEU A 1 175 ? 9.319 -2.238 12.050 1.00 94.69 175 LEU A C 1
ATOM 1384 O O . LEU A 1 175 ? 9.153 -2.504 10.854 1.00 94.69 175 LEU A O 1
ATOM 1388 N N . PRO A 1 176 ? 8.402 -2.536 12.990 1.00 94.56 176 PRO A N 1
ATOM 1389 C CA . PRO A 1 176 ? 7.199 -3.306 12.697 1.00 94.56 176 PRO A CA 1
ATOM 1390 C C . PRO A 1 176 ? 6.399 -2.758 11.501 1.00 94.56 176 PRO A C 1
ATOM 1392 O O . PRO A 1 176 ? 6.463 -1.549 11.218 1.00 94.56 176 PRO A O 1
ATOM 1395 N N . PRO A 1 177 ? 5.638 -3.617 10.796 1.00 96.19 177 PRO A N 1
ATOM 1396 C CA . PRO A 1 177 ? 4.716 -3.185 9.754 1.00 96.19 177 PRO A CA 1
ATOM 1397 C C . PRO A 1 177 ? 3.709 -2.150 10.264 1.00 96.19 177 PRO A C 1
ATOM 1399 O O . PRO A 1 177 ? 3.307 -2.179 11.427 1.00 96.19 177 PRO A O 1
ATOM 1402 N N . ILE A 1 178 ? 3.288 -1.247 9.380 1.00 97.06 178 ILE A N 1
ATOM 1403 C CA . ILE A 1 178 ? 2.239 -0.256 9.652 1.00 97.06 178 ILE A CA 1
ATOM 1404 C C . ILE A 1 178 ? 1.040 -0.598 8.769 1.00 97.06 178 ILE A C 1
ATOM 1406 O O . ILE A 1 178 ? 1.202 -0.712 7.555 1.00 97.06 178 ILE A O 1
ATOM 1410 N N . VAL A 1 179 ? -0.140 -0.769 9.369 1.00 97.88 179 VAL A N 1
ATOM 1411 C CA . VAL A 1 179 ? -1.381 -1.085 8.648 1.00 97.88 179 VAL A CA 1
ATOM 1412 C C . VAL A 1 179 ? -2.234 0.172 8.534 1.00 97.88 179 VAL A C 1
ATOM 1414 O O . VAL A 1 179 ? -2.636 0.748 9.547 1.00 97.88 179 VAL A O 1
ATOM 1417 N N . LEU A 1 180 ? -2.513 0.588 7.302 1.00 97.94 180 LEU A N 1
ATOM 1418 C CA . LEU A 1 180 ? -3.352 1.742 7.002 1.00 97.94 180 LEU A CA 1
ATOM 1419 C C . LEU A 1 180 ? -4.645 1.317 6.308 1.00 97.94 180 LEU A C 1
ATOM 1421 O O . LEU A 1 180 ? -4.650 0.407 5.481 1.00 97.94 180 LEU A O 1
ATOM 1425 N N . GLU A 1 181 ? -5.726 2.025 6.619 1.00 97.38 181 GLU A N 1
ATOM 1426 C CA . GLU A 1 181 ? -6.980 2.028 5.876 1.00 97.38 181 GLU A CA 1
ATOM 1427 C C . GLU A 1 181 ? -7.143 3.402 5.226 1.00 97.38 181 GLU A C 1
ATOM 1429 O O . GLU A 1 181 ? -7.190 4.420 5.916 1.00 97.38 181 GLU A O 1
ATOM 1434 N N . ASN A 1 182 ? -7.206 3.442 3.893 1.00 96.69 182 ASN A N 1
ATOM 1435 C CA . ASN A 1 182 ? -7.305 4.682 3.118 1.00 96.69 182 ASN A CA 1
ATOM 1436 C C . ASN A 1 182 ? -6.273 5.744 3.561 1.00 96.69 182 ASN A C 1
ATOM 1438 O O . ASN A 1 182 ? -6.613 6.914 3.753 1.00 96.69 182 ASN A O 1
ATOM 1442 N N . GLY A 1 183 ? -5.020 5.317 3.763 1.00 95.56 183 GLY A N 1
ATOM 1443 C CA . GLY A 1 183 ? -3.900 6.211 4.075 1.00 95.56 183 GLY A CA 1
ATOM 1444 C C . GLY A 1 183 ? -3.859 6.735 5.499 1.00 95.56 183 GLY A C 1
ATOM 1445 O O . GLY A 1 183 ? -3.049 7.607 5.811 1.00 95.56 183 GLY A O 1
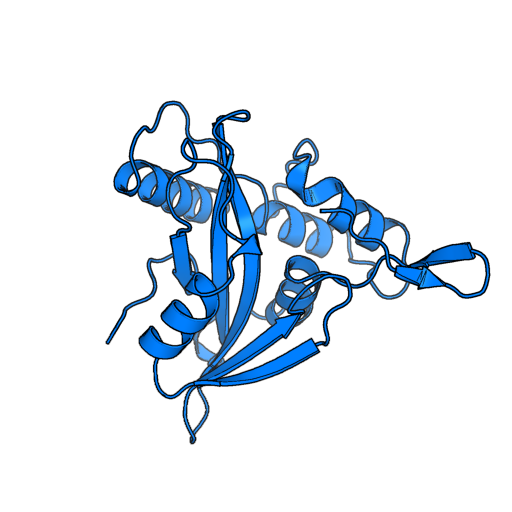ATOM 1446 N N . LYS A 1 184 ? -4.732 6.227 6.368 1.00 95.56 184 LYS A N 1
ATOM 1447 C CA . LYS A 1 184 ? -4.776 6.559 7.789 1.00 95.56 184 LYS A CA 1
ATOM 1448 C C . LYS A 1 184 ? -4.592 5.312 8.622 1.00 95.56 184 LYS A C 1
ATOM 1450 O O . LYS A 1 184 ? -4.924 4.218 8.176 1.00 95.56 184 LYS A O 1
ATOM 1455 N N . MET A 1 185 ? -4.041 5.474 9.825 1.00 94.88 185 MET A N 1
ATOM 1456 C CA . MET A 1 185 ? -3.948 4.361 10.769 1.00 94.88 185 MET A CA 1
ATOM 1457 C C . MET A 1 185 ? -5.326 3.742 10.928 1.00 94.88 185 MET A C 1
ATOM 1459 O O . MET A 1 185 ? -6.291 4.451 11.214 1.00 94.88 185 MET A O 1
ATOM 1463 N N . MET A 1 186 ? -5.406 2.435 10.700 1.00 92.81 186 MET A N 1
ATOM 1464 C CA . MET A 1 186 ? -6.673 1.731 10.789 1.00 92.81 186 MET A CA 1
ATOM 1465 C C . MET A 1 186 ? -7.215 1.864 12.214 1.00 92.81 186 MET A C 1
ATOM 1467 O O . MET A 1 186 ? -6.524 1.559 13.187 1.00 92.81 186 MET A O 1
ATOM 1471 N N . GLU A 1 187 ? -8.448 2.349 12.345 1.00 86.56 187 GLU A N 1
ATOM 1472 C CA . GLU A 1 187 ? -9.065 2.511 13.656 1.00 86.56 187 GLU A CA 1
ATOM 1473 C C . GLU A 1 187 ? -9.464 1.140 14.214 1.00 86.56 187 GLU A C 1
ATOM 1475 O O . GLU A 1 187 ? -10.334 0.440 13.687 1.00 86.56 187 GLU A O 1
ATOM 1480 N N . ILE A 1 188 ? -8.793 0.749 15.296 1.00 82.19 188 ILE A N 1
ATOM 1481 C CA . ILE A 1 188 ? -9.014 -0.514 15.993 1.00 82.19 188 ILE A CA 1
ATOM 1482 C C . ILE A 1 188 ? -10.083 -0.287 17.069 1.00 82.19 188 ILE A C 1
ATOM 1484 O O . ILE A 1 188 ? -9.781 0.171 18.173 1.00 82.19 188 ILE A O 1
ATOM 1488 N N . SER A 1 189 ? -11.343 -0.568 16.730 1.00 60.34 189 SER A N 1
ATOM 1489 C CA . SER A 1 189 ? -12.496 -0.534 17.649 1.00 60.34 189 SER A CA 1
ATOM 1490 C C . SER A 1 189 ? -12.959 -1.926 18.057 1.00 60.34 189 SER A C 1
ATOM 1492 O O . SER A 1 189 ? -13.045 -2.783 17.142 1.00 60.34 189 SER A O 1
#

pLDDT: mean 89.02, std 13.38, range [31.52, 98.38]

Organism: Flavonifractor plautii (NCBI:txid292800)

Foldseek 3Di:
DDLFDQDPVRDTDRDDAFLLAALVVFVVFKDWPLQADPVAPVCVSVVCCCVPPPVNPDDSSSVSSSRLVFGWFALPPPDDPVSLLVSLLVSCVVRVIGGNCVQQKWKKFKWWDDPPRRTTGGPHIWMWGQDPVAIWTWGQPGSPGDTDIDGDRFPQRVVCVVQVDPVRDDDPSIDGIAIDISSHRDDGD

Sequence (189 aa):
MLFYACRPDGTFFMEANCRLTAFLLMRDQLQTCGTADESDTYLMFDIEAIDTQKEYQLSSEARADFITLFNAVPLEGAANQEEHLARIEEAWSERGIQVDSAKGMSLIEVYLHSPLDGVRFVGHTGVLMETEDGLLFVEKYGPAGPFQATKFESRNALEHYLLARPDLYGDETELPPIVLENGKMMEIS